Protein AF-A0A8X7MI57-F1 (afdb_monomer)

Secondary structure (DSSP, 8-state):
-----HHHHHHHHHHHHHHHHHHHHHHT-HHHHH-HHHHHHHHHHHHHHHIIIIISSPTTSPPPHHHHHHHHHHHHHHHHHHHHHHHHHHHHHHHHHHHHHHHHHHHHHHHHHHTTSS------------------PPPPPPPTT-----SS----TTT-EE-TT--GGG--PPPTTS--SEEE-TTS-EEETTT--BB-HHHHHH----SS-TT-B---TTT--SSS-GGG-TT-EEPP-

Structure (mmCIF, N/CA/C/O backbone):
data_AF-A0A8X7MI57-F1
#
_entry.id   AF-A0A8X7MI57-F1
#
loop_
_atom_site.group_PDB
_atom_site.id
_atom_site.type_symbol
_atom_site.label_atom_id
_atom_site.label_alt_id
_atom_site.label_comp_id
_atom_site.label_asym_id
_atom_site.label_entity_id
_atom_site.label_seq_id
_atom_site.pdbx_PDB_ins_code
_atom_site.Cartn_x
_atom_site.Cartn_y
_atom_site.Cartn_z
_atom_site.occupancy
_atom_site.B_iso_or_equiv
_atom_site.auth_seq_id
_atom_site.auth_comp_id
_atom_site.auth_asym_id
_atom_site.auth_atom_id
_atom_site.pdbx_PDB_model_num
ATOM 1 N N . ASN A 1 1 ? 34.603 10.506 -23.217 1.00 40.81 1 ASN A N 1
ATOM 2 C CA . ASN A 1 1 ? 33.770 11.300 -24.146 1.00 40.81 1 ASN A CA 1
ATOM 3 C C . ASN A 1 1 ? 33.026 10.331 -25.043 1.00 40.81 1 ASN A C 1
ATOM 5 O O . ASN A 1 1 ? 33.390 10.164 -26.198 1.00 40.81 1 ASN A O 1
ATOM 9 N N . ASP A 1 2 ? 32.025 9.650 -24.486 1.00 46.75 2 ASP A N 1
ATOM 10 C CA . ASP A 1 2 ? 31.210 8.710 -25.251 1.00 46.75 2 ASP A CA 1
ATOM 11 C C . ASP A 1 2 ? 30.164 9.511 -26.014 1.00 46.75 2 ASP A C 1
ATOM 13 O O . ASP A 1 2 ? 29.232 10.072 -25.432 1.00 46.75 2 ASP A O 1
ATOM 17 N N . ALA A 1 3 ? 30.374 9.638 -27.323 1.00 55.88 3 ALA A N 1
ATOM 18 C CA . ALA A 1 3 ? 29.408 10.243 -28.219 1.00 55.88 3 ALA A CA 1
ATOM 19 C C . ALA A 1 3 ? 28.115 9.423 -28.138 1.00 55.88 3 ALA A C 1
ATOM 21 O O . ALA A 1 3 ? 28.034 8.308 -28.650 1.00 55.88 3 ALA A O 1
ATOM 22 N N . VAL A 1 4 ? 27.115 9.960 -27.435 1.00 58.50 4 VAL A N 1
ATOM 23 C CA . VAL A 1 4 ? 25.770 9.389 -27.401 1.00 58.50 4 VAL A CA 1
ATOM 24 C C . VAL A 1 4 ? 25.291 9.292 -28.845 1.00 58.50 4 VAL A C 1
ATOM 26 O O . VAL A 1 4 ? 25.131 10.317 -29.507 1.00 58.50 4 VAL A O 1
ATOM 29 N N . ASP A 1 5 ? 25.100 8.055 -29.299 1.00 70.31 5 ASP A N 1
ATOM 30 C CA . ASP A 1 5 ? 24.505 7.682 -30.581 1.00 70.31 5 ASP A CA 1
ATOM 31 C C . ASP A 1 5 ? 23.373 8.668 -30.954 1.00 70.31 5 ASP A C 1
ATOM 33 O O . ASP A 1 5 ? 22.445 8.861 -30.153 1.00 70.31 5 ASP A O 1
ATOM 37 N N . PRO A 1 6 ? 23.468 9.357 -32.107 1.00 67.12 6 PRO A N 1
ATOM 38 C CA . PRO A 1 6 ? 22.549 10.430 -32.482 1.00 67.12 6 PRO A CA 1
ATOM 39 C C . PRO A 1 6 ? 21.081 9.980 -32.508 1.00 67.12 6 PRO A C 1
ATOM 41 O O . PRO A 1 6 ? 20.204 10.768 -32.137 1.00 67.12 6 PRO A O 1
ATOM 44 N N . ASP A 1 7 ? 20.810 8.710 -32.814 1.00 63.09 7 ASP A N 1
ATOM 45 C CA . ASP A 1 7 ? 19.454 8.156 -32.798 1.00 63.09 7 ASP A CA 1
ATOM 46 C C . ASP A 1 7 ? 18.934 7.993 -31.367 1.00 63.09 7 ASP A C 1
ATOM 48 O O . ASP A 1 7 ? 17.795 8.357 -31.052 1.00 63.09 7 ASP A O 1
ATOM 52 N N . LYS A 1 8 ? 19.797 7.554 -30.443 1.00 63.88 8 LYS A N 1
ATOM 53 C CA . LYS A 1 8 ? 19.468 7.505 -29.009 1.00 63.88 8 LYS A CA 1
ATOM 54 C C . LYS A 1 8 ? 19.250 8.904 -28.446 1.00 63.88 8 LYS A C 1
ATOM 56 O O . LYS A 1 8 ? 18.326 9.109 -27.661 1.00 63.88 8 LYS A O 1
ATOM 61 N N . LYS A 1 9 ? 20.052 9.887 -28.866 1.00 70.81 9 LYS A N 1
ATOM 62 C CA . LYS A 1 9 ? 19.895 11.289 -28.454 1.00 70.81 9 LYS A CA 1
ATOM 63 C C . LYS A 1 9 ? 18.560 11.873 -28.931 1.00 70.81 9 LYS A C 1
ATOM 65 O O . LYS A 1 9 ? 17.891 12.566 -28.161 1.00 70.81 9 LYS A O 1
ATOM 70 N N . SER A 1 10 ? 18.150 11.563 -30.160 1.00 71.19 10 SER A N 1
ATOM 71 C CA . SER A 1 10 ? 16.857 11.971 -30.726 1.00 71.19 10 SER A CA 1
ATOM 72 C C . SER A 1 10 ? 15.676 11.360 -29.961 1.00 71.19 10 SER A C 1
ATOM 74 O O . SER A 1 10 ? 14.772 12.081 -29.530 1.00 71.19 10 SER A O 1
ATOM 76 N N . LEU A 1 11 ? 15.730 10.052 -29.680 1.00 67.25 11 LEU A N 1
ATOM 77 C CA . LEU A 1 11 ? 14.704 9.346 -28.904 1.00 67.25 11 LEU A CA 1
ATOM 78 C C . LEU A 1 11 ? 14.570 9.892 -27.477 1.00 67.25 11 LEU A C 1
ATOM 80 O O . LEU A 1 11 ? 13.464 10.194 -27.032 1.00 67.25 11 LEU A O 1
ATOM 84 N N . LEU A 1 12 ? 15.689 10.091 -26.777 1.00 68.75 12 LEU A N 1
ATOM 85 C CA . LEU A 1 12 ? 15.689 10.669 -25.430 1.00 68.75 12 LEU A CA 1
ATOM 86 C C . LEU A 1 12 ? 15.125 12.097 -25.417 1.00 68.75 12 LEU A C 1
ATOM 88 O O . LEU A 1 12 ? 14.443 12.489 -24.469 1.00 68.75 12 LEU A O 1
ATOM 92 N N . THR A 1 13 ? 15.370 12.868 -26.478 1.00 71.69 13 THR A N 1
ATOM 93 C CA . THR A 1 13 ? 14.828 14.225 -26.623 1.00 71.69 13 THR A CA 1
ATOM 94 C C . THR A 1 13 ? 13.312 14.196 -26.816 1.00 71.69 13 THR A C 1
ATOM 96 O O . THR A 1 13 ? 12.597 14.885 -26.088 1.00 71.69 13 THR A O 1
ATOM 99 N N . GLN A 1 14 ? 12.800 13.337 -27.706 1.00 65.81 14 GLN A N 1
ATOM 100 C CA . GLN A 1 14 ? 11.354 13.139 -27.870 1.00 65.81 14 GLN A CA 1
ATOM 101 C C . GLN A 1 14 ? 10.679 12.673 -26.576 1.00 65.81 14 GLN A C 1
ATOM 103 O O . GLN A 1 14 ? 9.573 13.113 -26.259 1.00 65.81 14 GLN A O 1
ATOM 108 N N . GLU A 1 15 ? 11.335 11.808 -25.803 1.00 63.91 15 GLU A N 1
ATOM 109 C CA . GLU A 1 15 ? 10.807 11.339 -24.523 1.00 63.91 15 GLU A CA 1
ATOM 110 C C . GLU A 1 15 ? 10.735 12.455 -23.492 1.00 63.91 15 GLU A C 1
ATOM 112 O O . GLU A 1 15 ? 9.685 12.647 -22.876 1.00 63.91 15 GLU A O 1
ATOM 117 N N . ARG A 1 16 ? 11.816 13.222 -23.337 1.00 70.31 16 ARG A N 1
ATOM 118 C CA . ARG A 1 16 ? 11.857 14.392 -22.455 1.00 70.31 16 ARG A CA 1
ATOM 119 C C . ARG A 1 16 ? 10.755 15.390 -22.804 1.00 70.31 16 ARG A C 1
ATOM 121 O O . ARG A 1 16 ? 10.073 15.890 -21.910 1.00 70.31 16 ARG A O 1
ATOM 128 N N . ASP A 1 17 ? 10.566 15.672 -24.087 1.00 68.44 17 ASP A N 1
ATOM 129 C CA . ASP A 1 17 ? 9.576 16.648 -24.542 1.00 68.44 17 ASP A CA 1
ATOM 130 C C . ASP A 1 17 ? 8.144 16.112 -24.359 1.00 68.44 17 ASP A C 1
ATOM 132 O O . ASP A 1 17 ? 7.252 16.845 -23.922 1.00 68.44 17 ASP A O 1
ATOM 136 N N . GLY A 1 18 ? 7.934 14.807 -24.569 1.00 63.47 18 GLY A N 1
ATOM 137 C CA . GLY A 1 18 ? 6.684 14.117 -24.247 1.00 63.47 18 GLY A CA 1
ATOM 138 C C . GLY A 1 18 ? 6.331 14.180 -22.758 1.00 63.47 18 GLY A C 1
ATOM 139 O O . GLY A 1 18 ? 5.176 14.453 -22.418 1.00 63.47 18 GLY A O 1
ATOM 140 N N . TRP A 1 19 ? 7.326 14.000 -21.881 1.00 64.69 19 TRP A N 1
ATOM 141 C CA . TRP A 1 19 ? 7.185 14.139 -20.429 1.00 64.69 19 TRP A CA 1
ATOM 142 C C . TRP A 1 19 ? 6.856 15.564 -20.015 1.00 64.69 19 TRP A C 1
ATOM 144 O O . TRP A 1 19 ? 5.916 15.771 -19.253 1.00 64.69 19 TRP A O 1
ATOM 154 N N . ARG A 1 20 ? 7.584 16.550 -20.544 1.00 64.38 20 ARG A N 1
ATOM 155 C CA . ARG A 1 20 ? 7.340 17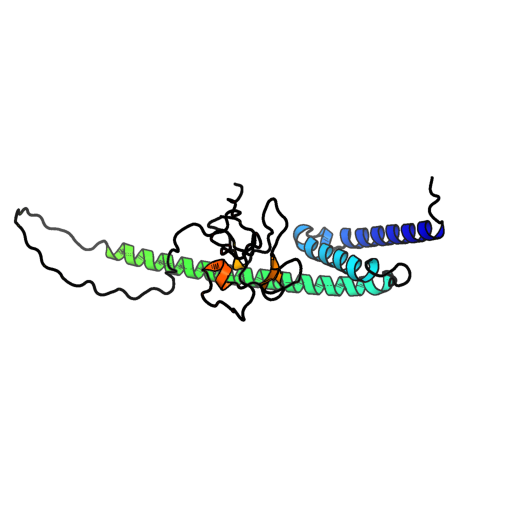.966 -20.250 1.00 64.38 20 ARG A CA 1
ATOM 156 C C . ARG A 1 20 ? 5.926 18.376 -20.650 1.00 64.38 20 ARG A C 1
ATOM 158 O O . ARG A 1 20 ? 5.238 19.033 -19.877 1.00 64.38 20 ARG A O 1
ATOM 165 N N . LYS A 1 21 ? 5.468 17.950 -21.829 1.00 63.12 21 LYS A N 1
ATOM 166 C CA . LYS A 1 21 ? 4.106 18.227 -22.293 1.00 63.12 21 LYS A CA 1
ATOM 167 C C . LYS A 1 21 ? 3.054 17.552 -21.407 1.00 63.12 21 LYS A C 1
ATOM 169 O O . LYS A 1 21 ? 2.075 18.193 -21.053 1.00 63.12 21 LYS A O 1
ATOM 174 N N . ALA A 1 22 ? 3.263 16.291 -21.021 1.00 60.62 22 ALA A N 1
ATOM 175 C CA . ALA A 1 22 ? 2.358 15.584 -20.113 1.00 60.62 22 ALA A CA 1
ATOM 176 C C . ALA A 1 22 ? 2.299 16.245 -18.733 1.00 60.62 22 ALA A C 1
ATOM 178 O O . ALA A 1 22 ? 1.213 16.494 -18.229 1.00 60.62 22 ALA A O 1
ATOM 179 N N . PHE A 1 23 ? 3.452 16.585 -18.158 1.00 65.81 23 PHE A N 1
ATOM 180 C CA . PHE A 1 23 ? 3.536 17.297 -16.888 1.00 65.81 23 PHE A CA 1
ATOM 181 C C . PHE A 1 23 ? 2.797 18.635 -16.946 1.00 65.81 23 PHE A C 1
ATOM 183 O O . PHE A 1 23 ? 2.003 18.916 -16.062 1.00 65.81 23 PHE A O 1
ATOM 190 N N . ASN A 1 24 ? 2.984 19.422 -18.007 1.00 64.69 24 ASN A N 1
ATOM 191 C CA . ASN A 1 24 ? 2.305 20.709 -18.155 1.00 64.69 24 ASN A CA 1
ATOM 192 C C . ASN A 1 24 ? 0.792 20.569 -18.379 1.00 64.69 24 ASN A C 1
ATOM 194 O O . ASN A 1 24 ? 0.038 21.373 -17.850 1.00 64.69 24 ASN A O 1
ATOM 198 N N . GLU A 1 25 ? 0.327 19.572 -19.137 1.00 63.75 25 GLU A N 1
ATOM 199 C CA . GLU A 1 25 ? -1.114 19.318 -19.311 1.00 63.75 25 GLU A CA 1
ATOM 200 C C . GLU A 1 25 ? -1.788 18.895 -18.005 1.00 63.75 25 GLU A C 1
ATOM 202 O O . GLU A 1 25 ? -2.922 19.275 -17.754 1.00 63.75 25 GLU A O 1
ATOM 207 N N . ILE A 1 26 ? -1.079 18.126 -17.180 1.00 62.06 26 ILE A N 1
ATOM 208 C CA . ILE A 1 26 ? -1.494 17.687 -15.846 1.00 62.06 26 ILE A CA 1
ATOM 209 C C . ILE A 1 26 ? -1.506 18.885 -14.892 1.00 62.06 26 ILE A C 1
ATOM 211 O O . ILE A 1 26 ? -2.529 19.185 -14.295 1.00 62.06 26 ILE A O 1
ATOM 215 N N . PHE A 1 27 ? -0.380 19.587 -14.773 1.00 60.25 27 PHE A N 1
ATOM 216 C CA . PHE A 1 27 ? -0.181 20.679 -13.822 1.00 60.25 27 PHE A CA 1
ATOM 217 C C . PHE A 1 27 ? -1.079 21.886 -14.115 1.00 60.25 27 PHE A C 1
ATOM 219 O O . PHE A 1 27 ? -1.585 22.509 -13.190 1.00 60.25 27 PHE A O 1
ATOM 226 N N . ASN A 1 28 ? -1.333 22.173 -15.395 1.00 62.81 28 ASN A N 1
ATOM 227 C CA . ASN A 1 28 ? -2.220 23.256 -15.822 1.00 62.81 28 ASN A CA 1
ATOM 228 C C . ASN A 1 28 ? -3.660 22.785 -16.085 1.00 62.81 28 ASN A C 1
ATOM 230 O O . ASN A 1 28 ? -4.460 23.549 -16.624 1.00 62.81 28 ASN A O 1
ATOM 234 N N . HIS A 1 29 ? -4.006 21.533 -15.764 1.00 63.28 29 HIS A N 1
ATOM 235 C CA . HIS A 1 29 ? -5.377 21.058 -15.917 1.00 63.28 29 HIS A CA 1
ATOM 236 C C . HIS A 1 29 ? -6.292 21.848 -14.971 1.00 63.28 29 HIS A C 1
ATOM 238 O O . HIS A 1 29 ? -5.959 22.006 -13.798 1.00 63.28 29 HIS A O 1
ATOM 244 N N . GLN A 1 30 ? -7.463 22.290 -15.446 1.00 56.78 30 GLN A N 1
ATOM 245 C CA . GLN A 1 30 ? -8.412 23.112 -14.672 1.00 56.78 30 GLN A CA 1
ATOM 246 C C . GLN A 1 30 ? -8.671 22.547 -13.261 1.00 56.78 30 GLN A C 1
ATOM 248 O O . GLN A 1 30 ? -8.599 23.270 -12.276 1.00 56.78 30 GLN A O 1
ATOM 253 N N . LEU A 1 31 ? -8.857 21.224 -13.174 1.00 55.38 31 LEU A N 1
ATOM 254 C CA . LEU A 1 31 ? -9.063 20.500 -11.912 1.00 55.38 31 LEU A CA 1
ATOM 255 C C . LEU A 1 31 ? -7.908 20.675 -10.909 1.00 55.38 31 LEU A C 1
ATOM 257 O O . LEU A 1 31 ? -8.140 20.713 -9.713 1.00 55.38 31 LEU A O 1
ATOM 261 N N . VAL A 1 32 ? -6.660 20.782 -11.363 1.00 55.78 32 VAL A N 1
ATOM 262 C CA . VAL A 1 32 ? -5.478 20.897 -10.487 1.00 55.78 32 VAL A CA 1
ATOM 263 C C . VAL A 1 32 ? -5.322 22.306 -9.936 1.00 55.78 32 VAL A C 1
ATOM 265 O O . VAL A 1 32 ? -4.906 22.473 -8.793 1.00 55.78 32 VAL A O 1
ATOM 268 N N . MET A 1 33 ? -5.695 23.301 -10.738 1.00 57.72 33 MET A N 1
ATOM 269 C CA . MET A 1 33 ? -5.665 24.711 -10.355 1.00 57.72 33 MET A CA 1
ATOM 270 C C . MET A 1 33 ? -6.764 25.066 -9.340 1.00 57.72 33 MET A C 1
ATOM 272 O O . MET A 1 33 ? -6.615 26.047 -8.619 1.00 57.72 33 MET A O 1
ATOM 276 N N . GLU A 1 34 ? -7.844 24.278 -9.264 1.00 64.38 34 GLU A N 1
ATOM 277 C CA . GLU A 1 34 ? -8.951 24.487 -8.317 1.00 64.38 34 GLU A CA 1
ATOM 278 C C . GLU A 1 34 ? -8.620 24.034 -6.887 1.00 64.38 34 GLU A C 1
ATOM 280 O O . GLU A 1 34 ? -8.878 24.771 -5.938 1.00 64.38 34 GLU A O 1
ATOM 285 N N . ASP A 1 35 ? -8.047 22.838 -6.715 1.00 67.56 35 ASP A N 1
ATOM 286 C CA . ASP A 1 35 ? -7.622 22.330 -5.402 1.00 67.56 35 ASP A CA 1
ATOM 287 C C . ASP A 1 35 ? -6.459 21.329 -5.558 1.00 67.56 35 ASP A C 1
ATOM 289 O O . ASP A 1 35 ? -6.677 20.140 -5.836 1.00 67.56 35 ASP A O 1
ATOM 293 N N . PRO A 1 36 ? -5.204 21.777 -5.382 1.00 64.50 36 PRO A N 1
ATOM 294 C CA . PRO A 1 36 ? -4.027 20.932 -5.553 1.00 64.50 36 PRO A CA 1
ATOM 295 C C . PRO A 1 36 ? -4.001 19.728 -4.605 1.00 64.50 36 PRO A C 1
ATOM 297 O O . PRO A 1 36 ? -3.531 18.656 -4.988 1.00 64.50 36 PRO A O 1
ATOM 300 N N . VAL A 1 37 ? -4.521 19.873 -3.381 1.00 66.62 37 VAL A N 1
ATOM 301 C CA . VAL A 1 37 ? -4.485 18.824 -2.350 1.00 66.62 37 VAL A CA 1
ATOM 302 C C . VAL A 1 37 ? -5.480 17.719 -2.691 1.00 66.62 37 VAL A C 1
ATOM 304 O O . VAL A 1 37 ? -5.143 16.536 -2.612 1.00 66.62 37 VAL A O 1
ATOM 307 N N . LYS A 1 38 ? -6.681 18.093 -3.141 1.00 67.75 38 LYS A N 1
ATOM 308 C CA . LYS A 1 38 ? -7.720 17.139 -3.549 1.00 67.75 38 LYS A CA 1
ATOM 309 C C . LYS A 1 38 ? -7.368 16.390 -4.836 1.00 67.75 38 LYS A C 1
ATOM 311 O O . LYS A 1 38 ? -7.725 15.221 -4.984 1.00 67.75 38 LYS A O 1
ATOM 316 N N . ASN A 1 39 ? -6.663 17.040 -5.763 1.00 67.38 39 ASN A N 1
ATOM 317 C CA . ASN A 1 39 ? -6.448 16.509 -7.112 1.00 67.38 39 ASN A CA 1
ATOM 318 C C . ASN A 1 39 ? -5.092 15.819 -7.320 1.00 67.38 39 ASN A C 1
ATOM 320 O O . ASN A 1 39 ? -4.953 15.029 -8.257 1.00 67.38 39 ASN A O 1
ATOM 324 N N . TRP A 1 40 ? -4.116 16.026 -6.428 1.00 69.19 40 TRP A N 1
ATOM 325 C CA . TRP A 1 40 ? -2.812 15.351 -6.469 1.00 69.19 40 TRP A CA 1
ATOM 326 C C . TRP A 1 40 ? -2.873 13.813 -6.578 1.00 69.19 40 TRP A C 1
ATOM 328 O O . TRP A 1 40 ? -2.122 13.257 -7.386 1.00 69.19 40 TRP A O 1
ATOM 338 N N . PRO A 1 41 ? -3.767 13.095 -5.863 1.00 72.06 41 PRO A N 1
ATOM 339 C CA . PRO A 1 41 ? -3.875 11.639 -5.988 1.00 72.06 41 PRO A CA 1
ATOM 340 C C . PRO A 1 41 ? -4.173 11.169 -7.420 1.00 72.06 41 PRO A C 1
ATOM 342 O O . PRO A 1 41 ? -3.597 10.184 -7.882 1.00 72.06 41 PRO A O 1
ATOM 345 N N . THR A 1 42 ? -5.009 11.910 -8.154 1.00 68.50 42 THR A N 1
ATOM 346 C CA . THR A 1 42 ? -5.340 11.627 -9.559 1.00 68.50 42 THR A CA 1
ATOM 347 C C . THR A 1 42 ? -4.121 11.774 -10.463 1.00 68.50 42 THR A C 1
ATOM 349 O O . THR A 1 42 ? -3.868 10.931 -11.327 1.00 68.50 42 THR A O 1
ATOM 352 N N . LEU A 1 43 ? -3.328 12.825 -10.241 1.00 67.94 43 LEU A N 1
ATOM 353 C CA . LEU A 1 43 ? -2.128 13.116 -11.026 1.00 67.94 43 LEU A CA 1
ATOM 354 C C . LEU A 1 43 ? -1.038 12.071 -10.779 1.00 67.94 43 LEU A C 1
ATOM 356 O O . LEU A 1 43 ? -0.432 11.574 -11.730 1.00 67.94 43 LEU A O 1
ATOM 360 N N . ALA A 1 44 ? -0.825 11.700 -9.515 1.00 71.75 44 ALA A N 1
ATOM 361 C CA . ALA A 1 44 ? 0.142 10.680 -9.130 1.00 71.75 44 ALA A CA 1
ATOM 362 C C . ALA A 1 44 ? -0.187 9.326 -9.778 1.00 71.75 44 ALA A C 1
ATOM 364 O O . ALA A 1 44 ? 0.689 8.678 -10.357 1.00 71.75 44 ALA A O 1
ATOM 365 N N . GLU A 1 45 ? -1.460 8.924 -9.757 1.00 72.88 45 GLU A N 1
ATOM 366 C CA . GLU A 1 45 ? -1.902 7.663 -10.352 1.00 72.88 45 GLU A CA 1
ATOM 367 C C . GLU A 1 45 ? -1.838 7.681 -11.888 1.00 72.88 45 GLU A C 1
ATOM 369 O O . GLU A 1 45 ? -1.499 6.668 -12.510 1.00 72.88 45 GLU A O 1
ATOM 374 N N . TYR A 1 46 ? -2.093 8.831 -12.519 1.00 70.62 46 TYR A N 1
ATOM 375 C CA . TYR A 1 46 ? -1.942 9.005 -13.964 1.00 70.62 46 TYR A CA 1
ATOM 376 C C . TYR A 1 46 ? -0.478 8.899 -14.415 1.00 70.62 46 TYR A C 1
ATOM 378 O O . TYR A 1 46 ? -0.175 8.147 -15.347 1.00 70.62 46 TYR A O 1
ATOM 386 N N . VAL A 1 47 ? 0.444 9.579 -13.724 1.00 70.62 47 VAL A N 1
ATOM 387 C CA . VAL A 1 47 ? 1.889 9.518 -14.007 1.00 70.62 47 VAL A CA 1
ATOM 388 C C . VAL A 1 47 ? 2.430 8.098 -13.824 1.00 70.62 47 VAL A C 1
ATOM 390 O O . VAL A 1 47 ? 3.167 7.600 -14.681 1.00 70.62 47 VAL A O 1
ATOM 393 N N . ASP A 1 48 ? 2.024 7.409 -12.757 1.00 74.00 48 ASP A N 1
ATOM 394 C CA . ASP A 1 48 ? 2.431 6.026 -12.500 1.00 74.00 48 ASP A CA 1
ATOM 395 C C . ASP A 1 48 ? 1.898 5.058 -13.575 1.00 74.00 48 ASP A C 1
ATOM 397 O O . ASP A 1 48 ? 2.632 4.208 -14.088 1.00 74.00 48 ASP A O 1
ATOM 401 N N . ASN A 1 49 ? 0.649 5.232 -14.016 1.00 72.25 49 ASN A N 1
ATOM 402 C CA . ASN A 1 49 ? 0.083 4.431 -15.103 1.00 72.25 49 ASN A CA 1
ATOM 403 C C . ASN A 1 49 ? 0.764 4.686 -16.451 1.00 72.25 49 ASN A C 1
ATOM 405 O O . ASN A 1 49 ? 0.992 3.737 -17.204 1.00 72.25 49 ASN A O 1
ATOM 409 N N . ILE A 1 50 ? 1.118 5.936 -16.759 1.00 70.31 50 ILE A N 1
ATOM 410 C CA . ILE A 1 50 ? 1.906 6.269 -17.950 1.00 70.31 50 ILE A CA 1
ATOM 411 C C . ILE A 1 50 ? 3.264 5.569 -17.893 1.00 70.31 50 ILE A C 1
ATOM 413 O O . ILE A 1 50 ? 3.648 4.888 -18.850 1.00 70.31 50 ILE A O 1
ATOM 417 N N . ARG A 1 51 ? 3.965 5.663 -16.757 1.00 69.38 51 ARG A N 1
ATOM 418 C CA . ARG A 1 51 ? 5.255 4.995 -16.545 1.00 69.38 51 ARG A CA 1
ATOM 419 C C . ARG A 1 51 ? 5.145 3.488 -16.776 1.00 69.38 51 ARG A C 1
ATOM 421 O O . ARG A 1 51 ? 5.934 2.924 -17.535 1.00 69.38 51 ARG A O 1
ATOM 428 N N . LYS A 1 52 ? 4.134 2.849 -16.186 1.00 71.94 52 LYS A N 1
ATOM 429 C CA . LYS A 1 52 ? 3.913 1.401 -16.289 1.00 71.94 52 LYS A CA 1
ATOM 430 C C . LYS A 1 52 ? 3.519 0.946 -17.692 1.00 71.94 52 LYS A C 1
ATOM 432 O O . LYS A 1 52 ? 4.036 -0.058 -18.172 1.00 71.94 52 LYS A O 1
ATOM 437 N N . LYS A 1 53 ? 2.611 1.658 -18.364 1.00 67.81 53 LYS A N 1
ATOM 438 C CA . LYS A 1 53 ? 2.055 1.217 -19.656 1.00 67.81 53 LYS A CA 1
ATOM 439 C C . LYS A 1 53 ? 2.942 1.557 -20.849 1.00 67.81 53 LYS A C 1
ATOM 441 O O . LYS A 1 53 ? 2.933 0.814 -21.830 1.00 67.81 53 LYS A O 1
ATOM 446 N N . ILE A 1 54 ? 3.688 2.659 -20.779 1.00 63.28 54 ILE A N 1
ATOM 447 C CA . ILE A 1 54 ? 4.463 3.174 -21.914 1.00 63.28 54 ILE A CA 1
ATOM 448 C C . ILE A 1 54 ? 5.955 2.896 -21.733 1.00 63.28 54 ILE A C 1
ATOM 450 O O . ILE A 1 54 ? 6.595 2.398 -22.657 1.00 63.28 54 ILE A O 1
ATOM 454 N N . TYR A 1 55 ? 6.508 3.163 -20.549 1.00 62.22 55 TYR A N 1
ATOM 455 C CA . TYR A 1 55 ? 7.961 3.257 -20.371 1.00 62.22 55 TYR A CA 1
ATOM 456 C C . TYR A 1 55 ? 8.628 1.993 -19.817 1.00 62.22 55 TYR A C 1
ATOM 458 O O . TYR A 1 55 ? 9.822 1.809 -20.039 1.00 62.22 55 TYR A O 1
ATOM 466 N N . LEU A 1 56 ? 7.876 1.082 -19.187 1.00 67.50 56 LEU A N 1
ATOM 467 C CA . LEU A 1 56 ? 8.377 -0.267 -18.868 1.00 67.50 56 LEU A CA 1
ATOM 468 C C . LEU A 1 56 ? 8.514 -1.166 -20.108 1.00 67.50 56 LEU A C 1
ATOM 470 O O . LEU A 1 56 ? 9.077 -2.253 -20.015 1.00 67.50 56 LEU A O 1
ATOM 474 N N . ARG A 1 57 ? 8.012 -0.735 -21.274 1.00 61.75 57 ARG A N 1
ATOM 475 C CA . ARG A 1 57 ? 8.186 -1.484 -22.521 1.00 61.75 57 ARG A CA 1
ATOM 476 C C . ARG A 1 57 ? 9.583 -1.251 -23.120 1.00 61.75 57 ARG A C 1
ATOM 478 O O . ARG A 1 57 ? 10.081 -0.117 -23.059 1.00 61.75 57 ARG A O 1
ATOM 485 N N . PRO A 1 58 ? 10.187 -2.283 -23.744 1.00 61.28 58 PRO A N 1
ATOM 486 C CA . PRO A 1 58 ? 11.459 -2.158 -24.449 1.00 61.28 58 PRO A CA 1
ATOM 487 C C . PRO A 1 58 ? 11.433 -1.007 -25.457 1.00 61.28 58 PRO A C 1
ATOM 489 O O . PRO A 1 58 ? 10.403 -0.750 -26.092 1.00 61.28 58 PRO A O 1
ATOM 492 N N . VAL A 1 59 ? 12.565 -0.314 -25.604 1.00 50.56 59 VAL A N 1
ATOM 493 C CA . VAL A 1 59 ? 12.744 0.749 -26.605 1.00 50.56 59 VAL A CA 1
ATOM 494 C C . VAL A 1 59 ? 12.450 0.146 -27.989 1.00 50.56 59 VAL A C 1
ATOM 496 O O . VAL A 1 59 ? 13.049 -0.857 -28.355 1.00 50.56 59 VAL A O 1
ATOM 499 N N . GLY A 1 60 ? 11.456 0.687 -28.707 1.00 55.34 60 GLY A N 1
ATOM 500 C CA . GLY A 1 60 ? 10.941 0.145 -29.981 1.00 55.34 60 GLY A CA 1
ATOM 501 C C . GLY A 1 60 ? 9.559 -0.528 -29.907 1.00 55.34 60 GLY A C 1
ATOM 502 O O . GLY A 1 60 ? 8.839 -0.553 -30.897 1.00 55.34 60 GLY A O 1
ATOM 503 N N . SER A 1 61 ? 9.124 -0.989 -28.728 1.00 59.38 61 SER A N 1
ATOM 504 C CA . SER A 1 61 ? 7.773 -1.553 -28.486 1.00 59.38 61 SER A CA 1
ATOM 505 C C . SER A 1 61 ? 6.840 -0.593 -27.731 1.00 59.38 61 SER A C 1
ATOM 507 O O . SER A 1 61 ? 5.759 -0.971 -27.258 1.00 59.38 61 SER A O 1
ATOM 509 N N . ARG A 1 62 ? 7.287 0.654 -27.548 1.00 63.16 62 ARG A N 1
ATOM 510 C CA . ARG A 1 62 ? 6.585 1.685 -26.779 1.00 63.16 62 ARG A CA 1
ATOM 511 C C . ARG A 1 62 ? 5.410 2.212 -27.588 1.00 63.16 62 ARG A C 1
ATOM 513 O O . ARG A 1 62 ? 5.555 2.598 -28.745 1.00 63.16 62 ARG A O 1
ATOM 520 N N . ILE A 1 63 ? 4.233 2.228 -26.971 1.00 61.53 63 ILE A N 1
ATOM 521 C CA . ILE A 1 63 ? 3.042 2.753 -27.630 1.00 61.53 63 ILE A CA 1
ATOM 522 C C . ILE A 1 63 ? 3.159 4.277 -27.697 1.00 61.53 63 ILE A C 1
ATOM 524 O O . ILE A 1 63 ? 3.516 4.909 -26.701 1.00 61.53 63 ILE A O 1
ATOM 528 N N . LYS A 1 64 ? 2.850 4.868 -28.859 1.00 59.94 64 LYS A N 1
ATOM 529 C CA . LYS A 1 64 ? 2.863 6.324 -29.036 1.00 59.94 64 LYS A CA 1
ATOM 530 C C . LYS A 1 64 ? 1.943 6.971 -27.985 1.00 59.94 64 LYS A C 1
ATOM 532 O O . LYS A 1 64 ? 0.748 6.666 -27.976 1.00 59.94 64 LYS A O 1
ATOM 537 N N . PRO A 1 65 ? 2.455 7.870 -27.122 1.00 55.56 65 PRO A N 1
ATOM 538 C CA . PRO A 1 65 ? 1.692 8.378 -25.981 1.00 55.56 65 PRO A CA 1
ATOM 539 C C . PRO A 1 65 ? 0.412 9.116 -26.388 1.00 55.56 65 PRO A C 1
ATOM 541 O O . PRO A 1 65 ? -0.591 9.059 -25.686 1.00 55.56 65 PRO A O 1
ATOM 544 N N . PHE A 1 66 ? 0.437 9.794 -27.534 1.00 55.44 66 PHE A N 1
ATOM 545 C CA . PHE A 1 66 ? -0.564 10.791 -27.910 1.00 55.44 66 PHE A CA 1
ATOM 546 C C . PHE A 1 66 ? -1.996 10.250 -28.058 1.00 55.44 66 PHE A C 1
ATOM 548 O O . PHE A 1 66 ? -2.927 10.967 -27.726 1.00 55.44 66 PHE A O 1
ATOM 555 N N . GLY A 1 67 ? -2.195 8.995 -28.479 1.00 58.00 67 GLY A N 1
ATOM 556 C CA . GLY A 1 67 ? -3.547 8.435 -28.670 1.00 58.00 67 GLY A CA 1
ATOM 557 C C . GLY A 1 67 ? -4.166 7.780 -27.429 1.00 58.00 67 GLY A C 1
ATOM 558 O O . GLY A 1 67 ? -5.375 7.578 -27.369 1.00 58.00 67 GLY A O 1
ATOM 559 N N . ILE A 1 68 ? -3.350 7.419 -26.434 1.00 60.75 68 ILE A N 1
ATOM 560 C CA . ILE A 1 68 ? -3.805 6.676 -25.242 1.00 60.75 68 ILE A CA 1
ATOM 561 C C . ILE A 1 68 ? -3.998 7.605 -24.044 1.00 60.75 68 ILE A C 1
ATOM 563 O O . ILE A 1 68 ? -4.796 7.304 -23.157 1.00 60.75 68 ILE A O 1
ATOM 567 N N . ARG A 1 69 ? -3.294 8.739 -24.029 1.00 63.81 69 ARG A N 1
ATOM 568 C CA . ARG A 1 69 ? -3.250 9.682 -22.908 1.00 63.81 69 ARG A CA 1
ATOM 569 C C . ARG A 1 69 ? -4.622 10.203 -22.496 1.00 63.81 69 ARG A C 1
ATOM 571 O O . ARG A 1 69 ? -4.983 10.023 -21.341 1.00 63.81 69 ARG A O 1
ATOM 578 N N . ASP A 1 70 ? -5.424 10.720 -23.421 1.00 63.41 70 ASP A N 1
ATOM 579 C CA . ASP A 1 70 ? -6.716 11.336 -23.072 1.00 63.41 70 ASP A CA 1
ATOM 580 C C . ASP A 1 70 ? -7.732 10.324 -22.535 1.00 63.41 70 ASP A C 1
ATOM 582 O O . ASP A 1 70 ? -8.512 10.617 -21.624 1.00 63.41 70 ASP A O 1
ATOM 586 N N . LYS A 1 71 ? -7.722 9.107 -23.092 1.00 68.31 71 LYS A N 1
ATOM 587 C CA . LYS A 1 71 ? -8.578 8.009 -22.631 1.00 68.31 71 LYS A CA 1
ATOM 588 C C . LYS A 1 71 ? -8.122 7.501 -21.264 1.00 68.31 71 LYS A C 1
ATOM 590 O O . LYS A 1 71 ? -8.955 7.254 -20.397 1.00 68.31 71 LYS A O 1
ATOM 595 N N . LEU A 1 72 ? -6.810 7.369 -21.067 1.00 67.94 72 LEU A N 1
ATOM 596 C CA . LEU A 1 72 ? -6.218 6.938 -19.804 1.00 67.94 72 LEU A CA 1
ATOM 597 C C . LEU A 1 72 ? -6.447 7.972 -18.696 1.00 67.94 72 LEU A C 1
ATOM 599 O O . LEU A 1 72 ? -6.774 7.588 -17.578 1.00 67.94 72 LEU A O 1
ATOM 603 N N . PHE A 1 73 ? -6.324 9.262 -19.012 1.00 67.06 73 PHE A N 1
ATOM 604 C CA . PHE A 1 73 ? -6.563 10.349 -18.071 1.00 67.06 73 PHE A CA 1
ATOM 605 C C . PHE A 1 73 ? -8.016 10.351 -17.601 1.00 67.06 73 PHE A C 1
ATOM 607 O O . PHE A 1 73 ? -8.255 10.274 -16.402 1.00 67.06 73 PHE A O 1
ATOM 614 N N . ARG A 1 74 ? -8.986 10.321 -18.528 1.00 68.50 74 ARG A N 1
ATOM 615 C CA . ARG A 1 74 ? -10.416 10.236 -18.177 1.00 68.50 74 ARG A CA 1
ATOM 616 C C . ARG A 1 74 ? -10.735 9.029 -17.299 1.00 68.50 74 ARG A C 1
ATOM 618 O O . ARG A 1 74 ? -11.346 9.185 -16.251 1.00 68.50 74 ARG A O 1
ATOM 625 N N . GLN A 1 75 ? -10.254 7.842 -17.674 1.00 74.88 75 GLN A N 1
ATOM 626 C CA . GLN A 1 75 ? -10.482 6.627 -16.885 1.00 74.88 75 GLN A CA 1
ATOM 627 C C . GLN A 1 75 ? -9.919 6.727 -15.463 1.00 74.88 75 GLN A C 1
ATOM 629 O O . GLN A 1 75 ? -10.560 6.275 -14.512 1.00 74.88 75 GLN A O 1
ATOM 634 N N . ILE A 1 76 ? -8.723 7.295 -15.306 1.00 71.81 76 ILE A N 1
ATOM 635 C CA . ILE A 1 76 ? -8.084 7.435 -13.995 1.00 71.81 76 ILE A CA 1
ATOM 636 C C . ILE A 1 76 ? -8.804 8.496 -13.163 1.00 71.81 76 ILE A C 1
ATOM 638 O O . ILE A 1 76 ? -9.135 8.213 -12.014 1.00 71.81 76 ILE A O 1
ATOM 642 N N . SER A 1 77 ? -9.139 9.645 -13.751 1.00 66.81 77 SER A N 1
ATOM 643 C CA . SER A 1 77 ? -9.928 10.694 -13.098 1.00 66.81 77 SER A CA 1
ATOM 644 C C . SER A 1 77 ? -11.268 10.169 -12.583 1.00 66.81 77 SER A C 1
ATOM 646 O O . SER A 1 77 ? -11.553 10.322 -11.397 1.00 66.81 77 SER A O 1
ATOM 648 N N . ASP A 1 78 ? -12.031 9.446 -13.407 1.00 71.75 78 ASP A N 1
ATOM 649 C CA . ASP A 1 78 ? -13.312 8.853 -12.997 1.00 71.75 78 ASP A CA 1
ATOM 650 C C . ASP A 1 78 ? -13.138 7.852 -11.843 1.00 71.75 78 ASP A C 1
ATOM 652 O O . ASP A 1 78 ? -13.947 7.783 -10.915 1.00 71.75 78 ASP A O 1
ATOM 656 N N . THR A 1 79 ? -12.072 7.050 -11.889 1.00 76.69 79 THR A N 1
ATOM 657 C CA . THR A 1 79 ? -11.809 6.014 -10.881 1.00 76.69 79 THR A CA 1
ATOM 658 C C . THR A 1 79 ? -11.365 6.617 -9.550 1.00 76.69 79 THR A C 1
ATOM 660 O O . THR A 1 79 ? -11.721 6.103 -8.487 1.00 76.69 79 THR A O 1
ATOM 663 N N . VAL A 1 80 ? -10.571 7.687 -9.582 1.00 71.06 80 VAL A N 1
ATOM 664 C CA . VAL A 1 80 ? -10.137 8.389 -8.370 1.00 71.06 80 VAL A CA 1
ATOM 665 C C . VAL A 1 80 ? -11.302 9.165 -7.769 1.00 71.06 80 VAL A C 1
ATOM 667 O O . VAL A 1 80 ? -11.569 8.990 -6.586 1.00 71.06 80 VAL A O 1
ATOM 670 N N . GLN A 1 81 ? -12.084 9.893 -8.571 1.00 72.19 81 GLN A N 1
ATOM 671 C CA . GLN A 1 81 ? -13.279 10.597 -8.089 1.00 72.19 81 GLN A CA 1
ATOM 672 C C . GLN A 1 81 ? -14.283 9.652 -7.413 1.00 72.19 81 GLN A C 1
ATOM 674 O O . GLN A 1 81 ? -14.761 9.951 -6.320 1.00 72.19 81 GLN A O 1
ATOM 679 N N . LYS A 1 82 ? -14.551 8.475 -7.999 1.00 78.00 82 LYS A N 1
ATOM 680 C CA . LYS A 1 82 ? -15.424 7.459 -7.381 1.00 78.00 82 LYS A CA 1
ATOM 681 C C . LYS A 1 82 ? -14.895 6.961 -6.036 1.00 78.00 82 LYS A C 1
ATOM 683 O O . LYS A 1 82 ? -15.676 6.783 -5.105 1.00 78.00 82 LYS A O 1
ATOM 688 N N . ARG A 1 83 ? -13.581 6.738 -5.918 1.00 78.94 83 ARG A N 1
ATOM 689 C CA . ARG A 1 83 ? -12.951 6.317 -4.655 1.00 78.94 83 ARG A CA 1
ATOM 690 C C . ARG A 1 83 ? -13.008 7.418 -3.601 1.00 78.94 83 ARG A C 1
ATOM 692 O O . ARG A 1 83 ? -13.331 7.120 -2.456 1.00 78.94 83 ARG A O 1
ATOM 699 N N . THR A 1 84 ? -12.751 8.663 -3.988 1.00 73.38 84 THR A N 1
ATOM 700 C CA . THR A 1 84 ? -12.826 9.815 -3.084 1.00 73.38 84 THR A CA 1
ATOM 701 C C . THR A 1 84 ? -14.249 10.012 -2.568 1.00 73.38 84 THR A C 1
ATOM 703 O O . THR A 1 84 ? -14.443 10.067 -1.359 1.00 73.38 84 THR A O 1
ATOM 706 N N . ALA A 1 85 ? -15.258 9.983 -3.445 1.00 73.56 85 ALA A N 1
ATOM 707 C CA . ALA A 1 85 ? -16.661 10.092 -3.039 1.00 73.56 85 ALA A CA 1
ATOM 708 C C . ALA A 1 85 ? -17.097 8.942 -2.108 1.00 73.56 85 ALA A C 1
ATOM 710 O O . ALA A 1 85 ? -17.795 9.160 -1.119 1.00 73.56 8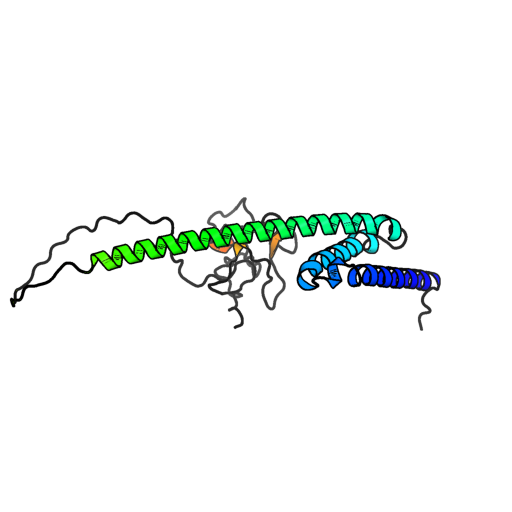5 ALA A O 1
ATOM 711 N N . ALA A 1 86 ? -16.652 7.709 -2.377 1.00 77.56 86 ALA A N 1
ATOM 712 C CA . ALA A 1 86 ? -16.929 6.567 -1.505 1.00 77.56 86 ALA A CA 1
ATOM 713 C C . ALA A 1 86 ? -16.249 6.693 -0.128 1.00 77.56 86 ALA A C 1
ATOM 715 O O . ALA A 1 86 ? -16.826 6.295 0.888 1.00 77.56 86 ALA A O 1
ATOM 716 N N . ALA A 1 87 ? -15.038 7.256 -0.080 1.00 76.88 87 ALA A N 1
ATOM 717 C CA . ALA A 1 87 ? -14.319 7.520 1.161 1.00 76.88 87 ALA A CA 1
ATOM 718 C C . ALA A 1 87 ? -14.987 8.637 1.982 1.00 76.88 87 ALA A C 1
ATOM 720 O O . ALA A 1 87 ? -15.165 8.470 3.186 1.00 76.88 87 ALA A O 1
ATOM 721 N N . GLU A 1 88 ? -15.428 9.722 1.340 1.00 80.56 88 GLU A N 1
ATOM 722 C CA . GLU A 1 88 ? -16.176 10.820 1.974 1.00 80.56 88 GLU A CA 1
ATOM 723 C C . GLU A 1 88 ? -17.515 10.334 2.558 1.00 80.56 88 GLU A C 1
ATOM 725 O O . GLU A 1 88 ? -17.854 10.637 3.707 1.00 80.56 88 GLU A O 1
ATOM 730 N N . LEU A 1 89 ? -18.249 9.503 1.809 1.00 80.38 89 LEU A N 1
ATOM 731 C CA . LEU A 1 89 ? -19.483 8.877 2.287 1.00 80.38 89 LEU A CA 1
ATOM 732 C C . LEU A 1 89 ? -19.216 7.961 3.490 1.00 80.38 89 LEU A C 1
ATOM 734 O O . LEU A 1 89 ? -19.925 8.022 4.494 1.00 80.38 89 LEU A O 1
ATOM 738 N N . SER A 1 90 ? -18.162 7.144 3.418 1.00 82.31 90 SER A N 1
ATOM 739 C CA . SER A 1 90 ? -17.771 6.251 4.516 1.00 82.31 90 SER A CA 1
ATOM 740 C C . SER A 1 90 ? -17.366 7.030 5.769 1.00 82.31 90 SER A C 1
ATOM 742 O O . SER A 1 90 ? -17.752 6.648 6.874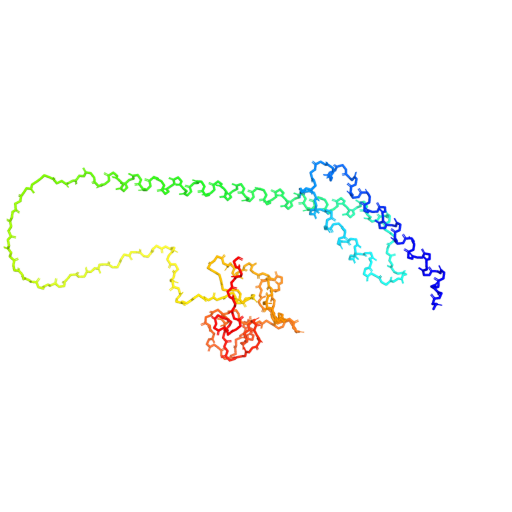 1.00 82.31 90 SER A O 1
ATOM 744 N N . ALA A 1 91 ? -16.642 8.141 5.611 1.00 81.50 91 ALA A N 1
ATOM 745 C CA . ALA A 1 91 ? -16.271 9.023 6.712 1.00 81.50 91 ALA A CA 1
ATOM 746 C C . ALA A 1 91 ? -17.509 9.662 7.356 1.00 81.50 91 ALA A C 1
ATOM 748 O O . ALA A 1 91 ? -17.627 9.676 8.578 1.00 81.50 91 ALA A O 1
ATOM 749 N N . THR A 1 92 ? -18.481 10.093 6.549 1.00 85.12 92 THR A N 1
ATOM 750 C CA . THR A 1 92 ? -19.736 10.676 7.047 1.00 85.12 92 THR A CA 1
ATOM 751 C C . THR A 1 92 ? -20.549 9.656 7.848 1.00 85.12 92 THR A C 1
ATOM 753 O O . THR A 1 92 ? -21.035 9.968 8.936 1.00 85.12 92 THR A O 1
ATOM 756 N N . ILE A 1 93 ? -20.641 8.410 7.371 1.00 83.69 93 ILE A N 1
ATOM 757 C CA . ILE A 1 93 ? -21.307 7.316 8.096 1.00 83.69 93 ILE A CA 1
ATOM 758 C C . ILE A 1 93 ? -20.594 7.033 9.428 1.00 83.69 93 ILE A C 1
ATOM 760 O O . ILE A 1 93 ? -21.247 6.874 10.461 1.00 83.69 93 ILE A O 1
ATOM 764 N N . GLN A 1 94 ? -19.259 7.011 9.433 1.00 83.44 94 GLN A N 1
ATOM 765 C CA . GLN A 1 94 ? -18.475 6.805 10.653 1.00 83.44 94 GLN A CA 1
ATOM 766 C C . GLN A 1 94 ? -18.682 7.938 11.662 1.00 83.44 94 GLN A C 1
ATOM 768 O O . GLN A 1 94 ? -18.954 7.660 12.830 1.00 83.44 94 GLN A O 1
ATOM 773 N N . SER A 1 95 ? -18.641 9.198 11.226 1.00 83.06 95 SER A N 1
ATOM 774 C CA . SER A 1 95 ? -18.898 10.355 12.090 1.00 83.06 95 SER A CA 1
ATOM 775 C C . SER A 1 95 ? -20.316 10.345 12.665 1.00 83.06 95 SER A C 1
ATOM 777 O O . SER A 1 95 ? -20.484 10.566 13.864 1.00 83.06 95 SER A O 1
ATOM 779 N N . ALA A 1 96 ? -21.328 10.012 11.857 1.00 81.81 96 ALA A N 1
ATOM 780 C CA . ALA A 1 96 ? -22.707 9.875 12.327 1.00 81.81 96 ALA A CA 1
ATOM 781 C C . ALA A 1 96 ? -22.849 8.753 13.371 1.00 81.81 96 ALA A C 1
ATOM 783 O O . ALA A 1 96 ? -23.497 8.935 14.403 1.00 81.81 96 ALA A O 1
ATOM 784 N N . SER A 1 97 ? -22.191 7.611 13.150 1.00 84.62 97 SER A N 1
ATOM 785 C CA . SER A 1 97 ? -22.198 6.498 14.106 1.00 84.62 97 SER A CA 1
ATOM 786 C C . SER A 1 97 ? -21.484 6.841 15.422 1.00 84.62 97 SER A C 1
ATOM 788 O O . SER A 1 97 ? -21.983 6.506 16.494 1.00 84.62 97 SER A O 1
ATOM 790 N N . ALA A 1 98 ? -20.369 7.577 15.367 1.00 83.88 98 ALA A N 1
ATOM 791 C CA . ALA A 1 98 ? -19.646 8.030 16.553 1.00 83.88 98 ALA A CA 1
ATOM 792 C C . ALA A 1 98 ? -20.473 9.029 17.378 1.00 83.88 98 ALA A C 1
ATOM 794 O O . ALA A 1 98 ? -20.527 8.916 18.602 1.00 83.88 98 ALA A O 1
ATOM 795 N N . ALA A 1 99 ? -21.174 9.954 16.714 1.00 83.00 99 ALA A N 1
ATOM 796 C CA . ALA A 1 99 ? -22.082 10.889 17.372 1.00 83.00 99 ALA A CA 1
ATOM 797 C C . ALA A 1 99 ? -23.245 10.165 18.077 1.00 83.00 99 ALA A C 1
ATOM 799 O O . ALA A 1 99 ? -23.577 10.496 19.216 1.00 83.00 99 ALA A O 1
ATOM 800 N N . ALA A 1 100 ? -23.818 9.132 17.450 1.00 82.25 100 ALA A N 1
ATOM 801 C CA . ALA A 1 100 ? -24.876 8.323 18.056 1.00 82.25 100 ALA A CA 1
ATOM 802 C C . ALA A 1 100 ? -24.393 7.551 19.301 1.00 82.25 100 ALA A C 1
ATOM 804 O O . ALA A 1 100 ? -25.095 7.505 20.312 1.00 82.25 100 ALA A O 1
ATOM 805 N N . VAL A 1 101 ? -23.178 6.990 19.266 1.00 85.94 101 VAL A N 1
ATOM 806 C CA . VAL A 1 101 ? -22.577 6.298 20.422 1.00 85.94 101 VAL A CA 1
ATOM 807 C C . VAL A 1 101 ? -22.278 7.276 21.561 1.00 85.94 101 VAL A C 1
ATOM 809 O O . VAL A 1 101 ? -22.581 6.971 22.715 1.00 85.94 101 VAL A O 1
ATOM 812 N N . ALA A 1 102 ? -21.755 8.466 21.254 1.00 85.56 102 ALA A N 1
ATOM 813 C CA . ALA A 1 102 ? -21.503 9.503 22.254 1.00 85.56 102 ALA A CA 1
ATOM 814 C C . ALA A 1 102 ? -22.803 9.976 22.932 1.00 85.56 102 ALA A C 1
ATOM 816 O O . ALA A 1 102 ? -22.848 10.117 24.155 1.00 85.56 102 ALA A O 1
ATOM 817 N N . ALA A 1 103 ? -23.886 10.147 22.165 1.00 83.44 103 ALA A N 1
ATOM 818 C CA . ALA A 1 103 ? -25.199 10.496 22.707 1.00 83.44 103 ALA A CA 1
ATOM 819 C C . ALA A 1 103 ? -25.761 9.396 23.630 1.00 83.44 103 ALA A C 1
ATOM 821 O O . ALA A 1 103 ? -26.274 9.695 24.710 1.00 83.44 103 ALA A O 1
ATOM 822 N N . ALA A 1 104 ? -25.613 8.122 23.252 1.00 81.31 104 ALA A N 1
ATOM 823 C CA . ALA A 1 104 ? -26.034 6.995 24.085 1.00 81.31 104 ALA A CA 1
ATOM 824 C C . ALA A 1 104 ? -25.231 6.906 25.397 1.00 81.31 104 ALA A C 1
ATOM 826 O O . ALA A 1 104 ? -25.806 6.696 26.465 1.00 81.31 104 ALA A O 1
ATOM 827 N N . GLN A 1 105 ? -23.914 7.126 25.343 1.00 85.19 105 GLN A N 1
ATOM 828 C CA . GLN A 1 105 ? -23.059 7.162 26.534 1.00 85.19 105 GLN A CA 1
ATOM 829 C C . GLN A 1 105 ? -23.435 8.316 27.474 1.00 85.19 105 GLN A C 1
ATOM 831 O O . GLN A 1 105 ? -23.532 8.108 28.685 1.00 85.19 105 GLN A O 1
ATOM 836 N N . ALA A 1 106 ? -23.718 9.506 26.936 1.00 85.19 106 ALA A N 1
ATOM 837 C CA . ALA A 1 106 ? -24.160 10.653 27.730 1.00 85.19 106 ALA A CA 1
ATOM 838 C C . ALA A 1 106 ? -25.492 10.381 28.458 1.00 85.19 106 ALA A C 1
ATOM 840 O O . ALA A 1 106 ? -25.629 10.713 29.637 1.00 85.19 106 ALA A O 1
ATOM 841 N N . ALA A 1 107 ? -26.446 9.714 27.799 1.00 83.25 107 ALA A N 1
ATOM 842 C CA . ALA A 1 107 ? -27.717 9.329 28.413 1.00 83.25 107 ALA A CA 1
ATOM 843 C C . ALA A 1 107 ? -27.537 8.321 29.567 1.00 83.25 107 ALA A C 1
ATOM 845 O O . ALA A 1 107 ? -28.153 8.473 30.623 1.00 83.25 107 ALA A O 1
ATOM 846 N N . ILE A 1 108 ? -26.650 7.332 29.408 1.00 82.56 108 ILE A N 1
ATOM 847 C CA . ILE A 1 108 ? -26.336 6.344 30.456 1.00 82.56 108 ILE A CA 1
ATOM 848 C C . ILE A 1 108 ? -25.686 7.024 31.672 1.00 82.56 108 ILE A C 1
ATOM 850 O O . ILE A 1 108 ? -26.081 6.772 32.813 1.00 82.56 108 ILE A O 1
ATOM 854 N N . HIS A 1 109 ? -24.734 7.935 31.446 1.00 81.00 109 HIS A N 1
ATOM 855 C CA . HIS A 1 109 ? -24.104 8.703 32.524 1.00 81.00 109 HIS A CA 1
ATOM 856 C C . HIS A 1 109 ? -25.108 9.587 33.285 1.00 81.00 109 HIS A C 1
ATOM 858 O O . HIS A 1 109 ? -25.035 9.669 34.512 1.00 81.00 109 HIS A O 1
ATOM 864 N N . ALA A 1 110 ? -26.081 10.193 32.596 1.00 79.25 110 ALA A N 1
ATOM 865 C CA . ALA A 1 110 ? -27.134 10.987 33.231 1.00 79.25 110 ALA A CA 1
ATOM 866 C C . ALA A 1 110 ? -28.074 10.143 34.123 1.00 79.25 110 ALA A C 1
ATOM 868 O O . ALA A 1 110 ? -28.491 10.597 35.195 1.00 79.25 110 ALA A O 1
ATOM 869 N N . GLN A 1 111 ? -28.371 8.897 33.731 1.00 77.44 111 GLN A N 1
ATOM 870 C CA . GLN A 1 111 ? -29.175 7.971 34.543 1.00 77.44 111 GLN A CA 1
ATOM 871 C C . GLN A 1 111 ? -28.429 7.472 35.792 1.00 77.44 111 GLN A C 1
ATOM 873 O O . GLN A 1 111 ? -29.011 7.395 36.878 1.00 77.44 111 GLN A O 1
ATOM 878 N N . LEU A 1 112 ? -27.127 7.199 35.672 1.00 72.31 112 LEU A N 1
ATOM 879 C CA . LEU A 1 112 ? -26.274 6.825 36.806 1.00 72.31 112 LEU A CA 1
ATOM 880 C C . LEU A 1 112 ? -26.107 7.980 37.806 1.00 72.31 112 LEU A C 1
ATOM 882 O O . LEU A 1 112 ? -26.194 7.760 39.013 1.00 72.31 112 LEU A O 1
ATOM 886 N N . ALA A 1 113 ? -25.953 9.218 37.326 1.00 68.56 113 ALA A N 1
ATOM 887 C CA . ALA A 1 113 ? -25.866 10.401 38.184 1.00 68.56 113 ALA A CA 1
ATOM 888 C C . ALA A 1 113 ? -27.172 10.681 38.957 1.00 68.56 113 ALA A C 1
ATOM 890 O O . ALA A 1 113 ? -27.128 11.128 40.104 1.00 68.56 113 ALA A O 1
ATOM 891 N N . SER A 1 114 ? -28.331 10.370 38.366 1.00 61.28 114 SER A N 1
ATOM 892 C CA . SER A 1 114 ? -29.637 10.518 39.030 1.00 61.28 114 SER A CA 1
ATOM 893 C C . SER A 1 114 ? -29.904 9.446 40.096 1.00 61.28 114 SER A C 1
ATOM 895 O O . SER A 1 114 ? -30.677 9.686 41.019 1.00 61.28 114 SER A O 1
ATOM 897 N N . SER A 1 115 ? -29.227 8.294 40.030 1.00 58.50 115 SER A N 1
ATOM 898 C CA . SER A 1 115 ? -29.398 7.189 40.990 1.00 58.50 115 SER A CA 1
ATOM 899 C C . SER A 1 115 ? -28.654 7.400 42.321 1.00 58.50 115 SER A C 1
ATOM 901 O O . SER A 1 115 ? -28.877 6.657 43.271 1.00 58.50 115 SER A O 1
ATOM 903 N N . ASN A 1 116 ? -27.800 8.428 42.427 1.00 55.09 116 ASN A N 1
ATOM 904 C CA . ASN A 1 116 ? -26.944 8.667 43.598 1.00 55.09 116 ASN A CA 1
ATOM 905 C C . ASN A 1 116 ? -27.485 9.724 44.587 1.00 55.09 116 ASN A C 1
ATOM 907 O O . ASN A 1 116 ? -26.771 10.126 45.503 1.00 55.09 116 ASN A O 1
ATOM 911 N N . LYS A 1 117 ? -28.728 10.206 44.415 1.00 52.84 117 LYS A N 1
ATOM 912 C CA . LYS A 1 117 ? -29.337 11.263 45.256 1.00 52.84 117 LYS A CA 1
ATOM 913 C C . LYS A 1 117 ? -30.434 10.792 46.214 1.00 52.84 117 LYS A C 1
ATOM 915 O O . LYS A 1 117 ? -31.198 11.611 46.717 1.00 52.84 117 LYS A O 1
ATOM 920 N N . GLN A 1 118 ? -30.508 9.502 46.517 1.00 49.97 118 GLN A N 1
ATOM 921 C CA . GLN A 1 118 ? -31.537 8.991 47.416 1.00 49.97 118 GLN A CA 1
ATOM 922 C C . GLN A 1 118 ? -30.929 8.018 48.421 1.00 49.97 118 GLN A C 1
ATOM 924 O O . GLN A 1 118 ? -30.986 6.818 48.196 1.00 49.97 118 GLN A O 1
ATOM 929 N N . SER A 1 119 ? -30.299 8.547 49.483 1.00 44.31 119 SER A N 1
ATOM 930 C CA . SER A 1 119 ? -30.158 7.946 50.830 1.00 44.31 119 SER A CA 1
ATOM 931 C C . SER A 1 119 ? -29.114 8.700 51.668 1.00 44.31 119 SER A C 1
ATOM 933 O O . SER A 1 119 ? -27.931 8.573 51.384 1.00 44.31 119 SER A O 1
ATOM 935 N N . SER A 1 120 ? -29.535 9.430 52.709 1.00 40.97 120 SER A N 1
ATOM 936 C CA . SER A 1 120 ? -29.082 9.210 54.102 1.00 40.97 120 SER A CA 1
ATOM 937 C C . SER A 1 120 ? -29.400 10.408 55.011 1.00 40.97 120 SER A C 1
ATOM 939 O O . SER A 1 120 ? -28.657 11.386 55.075 1.00 40.97 120 SER A O 1
ATOM 941 N N . SER A 1 121 ? -30.480 10.278 55.779 1.00 43.28 121 SER A N 1
ATOM 942 C CA . SER A 1 121 ? -30.650 10.899 57.094 1.00 43.28 121 SER A CA 1
ATOM 943 C C . SER A 1 121 ? -30.630 9.774 58.130 1.00 43.28 121 SER A C 1
ATOM 945 O O . SER A 1 121 ? -31.412 8.834 57.991 1.00 43.28 121 SER A O 1
ATOM 947 N N . GLY A 1 122 ? -29.777 9.857 59.152 1.00 33.28 122 GLY A N 1
ATOM 948 C CA . GLY A 1 122 ? -29.838 8.953 60.307 1.00 33.28 122 GLY A CA 1
ATOM 949 C C . GLY A 1 122 ? -28.484 8.670 60.952 1.00 33.28 122 GLY A C 1
ATOM 950 O O . GLY A 1 122 ? -27.636 8.008 60.366 1.00 33.28 122 GLY A O 1
ATOM 951 N N . ALA A 1 123 ? -28.310 9.182 62.168 1.00 37.38 123 ALA A N 1
ATOM 952 C CA . ALA A 1 123 ? -27.189 8.941 63.068 1.00 37.38 123 ALA A CA 1
ATOM 953 C C . ALA A 1 123 ? -27.266 7.562 63.757 1.00 37.38 123 ALA A C 1
ATOM 955 O O . ALA A 1 123 ? -28.367 7.056 63.959 1.00 37.38 123 ALA A O 1
ATOM 956 N N . ALA A 1 124 ? -26.115 7.020 64.181 1.00 35.97 124 ALA A N 1
ATOM 957 C CA . ALA A 1 124 ? -25.817 6.549 65.550 1.00 35.97 124 ALA A CA 1
ATOM 958 C C . ALA A 1 124 ? -24.688 5.496 65.587 1.00 35.97 124 ALA A C 1
ATOM 960 O O . ALA A 1 124 ? -24.560 4.639 64.717 1.00 35.97 124 ALA A O 1
ATOM 961 N N . SER A 1 125 ? -23.888 5.605 66.646 1.00 40.91 125 SER A N 1
ATOM 962 C CA . SER A 1 125 ? -22.739 4.794 67.055 1.00 40.91 125 SER A CA 1
ATOM 963 C C . SER A 1 125 ? -23.057 3.323 67.352 1.00 40.91 125 SER A C 1
ATOM 965 O O . SER A 1 125 ? -24.150 3.000 67.808 1.00 40.91 125 SER A O 1
ATOM 967 N N . GLY A 1 126 ? -22.049 2.450 67.240 1.00 30.77 126 GLY A N 1
ATOM 968 C CA . GLY A 1 126 ? -22.093 1.102 67.816 1.00 30.77 126 GLY A CA 1
ATOM 969 C C . GLY A 1 126 ? -20.902 0.222 67.430 1.00 30.77 126 GLY A C 1
ATOM 970 O O . GLY A 1 126 ? -20.759 -0.170 66.278 1.00 30.77 126 GLY A O 1
ATOM 971 N N . SER A 1 127 ? -20.057 -0.092 68.412 1.00 39.12 127 SER A N 1
ATOM 972 C CA . SER A 1 127 ? -18.963 -1.069 68.351 1.00 39.12 127 SER A CA 1
ATOM 973 C C . SER A 1 127 ? -19.492 -2.510 68.358 1.00 39.12 127 SER A C 1
ATOM 975 O O . SER A 1 127 ? -20.435 -2.799 69.090 1.00 39.12 127 SER A O 1
ATOM 977 N N . GLY A 1 128 ? -18.837 -3.444 67.653 1.00 28.59 128 GLY A N 1
ATOM 978 C CA . GLY A 1 128 ? -19.092 -4.877 67.856 1.00 28.59 128 GLY A CA 1
ATOM 979 C C . GLY A 1 128 ? -18.529 -5.836 66.799 1.00 28.59 128 GLY A C 1
ATOM 980 O O . GLY A 1 128 ? -19.022 -5.892 65.683 1.00 28.59 128 GLY A O 1
ATOM 981 N N . GLY A 1 129 ? -17.503 -6.590 67.210 1.00 27.91 129 GLY A N 1
ATOM 982 C CA . GLY A 1 129 ? -17.210 -8.011 66.939 1.00 27.91 129 GLY A CA 1
ATOM 983 C C . GLY A 1 129 ? -17.611 -8.718 65.631 1.00 27.91 129 GLY A C 1
ATOM 984 O O . GLY A 1 129 ? -18.782 -8.931 65.364 1.00 27.91 129 GLY A O 1
ATOM 985 N N . GLY A 1 130 ? -16.583 -9.241 64.944 1.00 30.39 130 GLY A N 1
ATOM 986 C CA . GLY A 1 130 ? -16.390 -10.661 64.584 1.00 30.39 130 GLY A CA 1
ATOM 987 C C . GLY A 1 130 ? -17.480 -11.451 63.840 1.00 30.39 130 GLY A C 1
ATOM 988 O O . GLY A 1 130 ? -18.564 -11.683 64.357 1.00 30.39 130 GLY A O 1
ATOM 989 N N . GLY A 1 131 ? -17.110 -12.047 62.697 1.00 28.86 131 GLY A N 1
ATOM 990 C CA . GLY A 1 131 ? -17.842 -13.190 62.136 1.00 28.86 131 GLY A CA 1
ATOM 991 C C . GLY A 1 131 ? -17.623 -13.435 60.644 1.00 28.86 131 GLY A C 1
ATOM 992 O O . GLY A 1 131 ? -18.244 -12.795 59.802 1.00 28.86 131 GLY A O 1
ATOM 993 N N . SER A 1 132 ? -16.776 -14.413 60.316 1.00 39.34 132 SER A N 1
ATOM 994 C CA . SER A 1 132 ? -16.651 -15.016 58.985 1.00 39.34 132 SER A CA 1
ATOM 995 C C . SER A 1 132 ? -17.963 -15.655 58.522 1.00 39.34 132 SER A C 1
ATOM 997 O O . SER A 1 132 ? -18.560 -16.430 59.265 1.00 39.34 132 SER A O 1
ATOM 999 N N . SER A 1 133 ? -18.370 -15.444 57.267 1.00 34.22 133 SER A N 1
ATOM 1000 C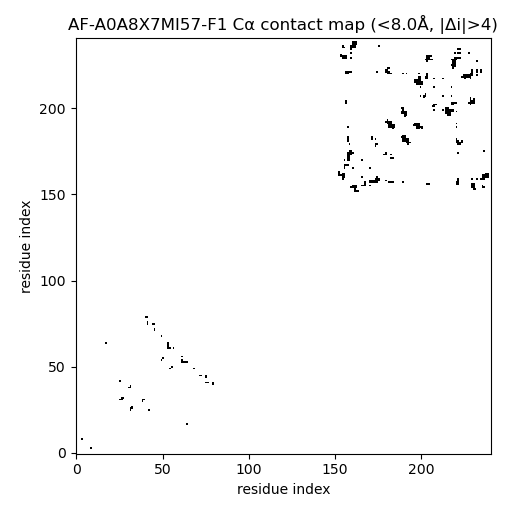 CA . SER A 1 133 ? -18.997 -16.497 56.445 1.00 34.22 133 SER A CA 1
ATOM 1001 C C . SER A 1 133 ? -19.187 -16.071 54.988 1.00 34.22 133 SER A C 1
ATOM 1003 O O . SER A 1 133 ? -19.857 -15.100 54.646 1.00 34.22 133 SER A O 1
ATOM 1005 N N . SER A 1 134 ? -18.585 -16.883 54.127 1.00 47.97 134 SER A N 1
ATOM 1006 C CA . SER A 1 134 ? -18.669 -16.926 52.675 1.00 47.97 134 SER A CA 1
ATOM 1007 C C . SER A 1 134 ? -20.094 -16.794 52.130 1.00 47.97 134 SER A C 1
ATOM 1009 O O . SER A 1 134 ? -20.948 -17.637 52.407 1.00 47.97 134 SER A O 1
ATOM 1011 N N . LYS A 1 135 ? -20.325 -15.827 51.233 1.00 38.59 135 LYS A N 1
ATOM 1012 C CA . LYS A 1 135 ? -21.447 -15.871 50.284 1.00 38.59 135 LYS A CA 1
ATOM 1013 C C . LYS A 1 135 ? -20.983 -15.521 48.869 1.00 38.59 135 LYS A C 1
ATOM 1015 O O . LYS A 1 135 ? -20.557 -14.411 48.578 1.00 38.59 135 LYS A O 1
ATOM 1020 N N . LYS A 1 136 ? -21.082 -16.552 48.024 1.00 40.53 136 LYS A N 1
ATOM 1021 C CA . LYS A 1 136 ? -20.986 -16.607 46.559 1.00 40.53 136 LYS A CA 1
ATOM 1022 C C . LYS A 1 136 ? -21.359 -15.293 45.860 1.00 40.53 136 LYS A C 1
ATOM 1024 O O . LYS A 1 136 ? -22.528 -14.909 45.854 1.00 40.53 136 LYS A O 1
ATOM 1029 N N . SER A 1 137 ? -20.400 -14.695 45.158 1.00 40.41 137 SER A N 1
ATOM 1030 C CA . SER A 1 137 ? -20.677 -13.783 44.050 1.00 40.41 137 SER A CA 1
ATOM 1031 C C . SER A 1 137 ? -21.132 -14.596 42.829 1.00 40.41 137 SER A C 1
ATOM 1033 O O . SER A 1 137 ? -20.494 -15.565 42.419 1.00 40.41 137 SER A O 1
ATOM 1035 N N . LYS A 1 138 ? -22.287 -14.232 42.263 1.00 43.94 138 LYS A N 1
ATOM 1036 C CA . LYS A 1 138 ? -22.730 -14.710 40.945 1.00 43.94 138 LYS A CA 1
ATOM 1037 C C . LYS A 1 138 ? -21.805 -14.091 39.881 1.00 43.94 138 LYS A C 1
ATOM 1039 O O . LYS A 1 138 ? -21.521 -12.898 39.995 1.00 43.94 138 LYS A O 1
ATOM 1044 N N . PRO A 1 139 ? -21.345 -14.829 38.855 1.00 47.47 139 PRO A N 1
ATOM 1045 C CA . PRO A 1 139 ? -20.531 -14.235 37.805 1.00 47.47 139 PRO A CA 1
ATOM 1046 C C . PRO A 1 139 ? -21.421 -13.342 36.933 1.00 47.47 139 PRO A C 1
ATOM 1048 O O . PRO A 1 139 ? -22.421 -13.793 36.371 1.00 47.47 139 PRO A O 1
ATOM 1051 N N . PHE A 1 140 ? -21.079 -12.056 36.867 1.00 43.41 140 PHE A N 1
ATOM 1052 C CA . PHE A 1 140 ? -21.689 -11.101 35.949 1.00 43.41 140 PHE A CA 1
ATOM 1053 C C . PHE A 1 140 ? -21.556 -11.591 34.499 1.00 43.41 140 PHE A C 1
ATOM 1055 O O . PHE A 1 140 ? -20.544 -12.179 34.115 1.00 43.41 140 PHE A O 1
ATOM 1062 N N . ARG A 1 141 ? -22.602 -11.342 33.701 1.00 41.78 141 ARG A N 1
ATOM 1063 C CA . ARG A 1 141 ? -22.622 -11.596 32.257 1.00 41.78 141 ARG A CA 1
ATOM 1064 C C . ARG A 1 141 ? -21.486 -10.822 31.587 1.00 41.78 141 ARG A C 1
ATOM 1066 O O . ARG A 1 141 ? -21.353 -9.622 31.799 1.00 41.78 141 ARG A O 1
ATOM 1073 N N . SER A 1 142 ? -20.688 -11.521 30.788 1.00 33.28 142 SER A N 1
ATOM 1074 C CA . SER A 1 142 ? -19.609 -10.942 29.995 1.00 33.28 142 SER A CA 1
ATOM 1075 C C . SER A 1 142 ? -20.174 -10.016 28.915 1.00 33.28 142 SER A C 1
ATOM 1077 O O . SER A 1 142 ? -20.928 -10.448 28.046 1.00 33.28 142 SER A O 1
ATOM 1079 N N . ASP A 1 143 ? -19.793 -8.747 28.989 1.00 30.64 143 ASP A N 1
ATOM 1080 C CA . ASP A 1 143 ? -19.933 -7.741 27.936 1.00 30.64 143 ASP A CA 1
ATOM 1081 C C . ASP A 1 143 ? -19.098 -8.165 26.697 1.00 30.64 143 ASP A C 1
ATOM 1083 O O . ASP A 1 143 ? -17.962 -8.626 26.892 1.00 30.64 143 ASP A O 1
ATOM 1087 N N . PRO A 1 144 ? -19.557 -8.020 25.432 1.00 36.78 144 PRO A N 1
ATOM 1088 C CA . PRO A 1 144 ? -18.806 -8.466 24.247 1.00 36.78 144 PRO A CA 1
ATOM 1089 C C . PRO A 1 144 ? -17.515 -7.676 23.979 1.00 36.78 144 PRO A C 1
ATOM 1091 O O . PRO A 1 144 ? -16.781 -7.999 23.046 1.00 36.78 144 PRO A O 1
ATOM 1094 N N . SER A 1 145 ? -17.225 -6.639 24.770 1.00 41.59 145 SER A N 1
ATOM 1095 C CA . SER A 1 145 ? -16.113 -5.710 24.537 1.00 41.59 145 SER A CA 1
ATOM 1096 C C . SER A 1 145 ? -14.913 -5.890 25.476 1.00 41.59 145 SER A C 1
ATOM 1098 O O . SER A 1 145 ? -13.997 -5.068 25.472 1.00 41.59 145 SER A O 1
ATOM 1100 N N . SER A 1 146 ? -14.862 -6.970 26.256 1.00 33.94 146 SER A N 1
ATOM 1101 C CA . SER A 1 146 ? -13.686 -7.296 27.072 1.00 33.94 146 SER A CA 1
ATOM 1102 C C . SER A 1 146 ? -12.778 -8.291 26.341 1.00 33.94 146 SER A C 1
ATOM 1104 O O . SER A 1 146 ? -12.757 -9.490 26.617 1.00 33.94 146 SER A O 1
ATOM 1106 N N . GLN A 1 147 ? -11.996 -7.792 25.374 1.00 40.88 147 GLN A N 1
ATOM 1107 C CA . GLN A 1 147 ? -10.822 -8.546 24.932 1.00 40.88 147 GLN A CA 1
ATOM 1108 C C . GLN A 1 147 ? -9.913 -8.755 26.150 1.00 40.88 147 GLN A C 1
ATOM 1110 O O . GLN A 1 147 ? -9.658 -7.794 26.879 1.00 40.88 147 GLN A O 1
ATOM 1115 N N . PRO A 1 148 ? -9.419 -9.980 26.403 1.00 32.22 148 PRO A N 1
ATOM 1116 C CA . PRO A 1 148 ? -8.496 -10.196 27.500 1.00 32.22 148 PRO A CA 1
ATOM 1117 C C . PRO A 1 148 ? -7.288 -9.293 27.270 1.00 32.22 148 PRO A C 1
ATOM 1119 O O . PRO A 1 148 ? -6.649 -9.380 26.218 1.00 32.22 148 PRO A O 1
ATOM 1122 N N . ALA A 1 149 ? -6.997 -8.434 28.247 1.00 38.66 149 ALA A N 1
ATOM 1123 C CA . ALA A 1 149 ? -5.748 -7.699 28.338 1.00 38.66 149 ALA A CA 1
ATOM 1124 C C . ALA A 1 149 ? -4.605 -8.722 28.269 1.00 38.66 149 ALA A C 1
ATOM 1126 O O . ALA A 1 149 ? -4.287 -9.406 29.246 1.00 38.66 149 ALA A O 1
ATOM 1127 N N . ARG A 1 150 ? -4.050 -8.921 27.068 1.00 41.88 150 ARG A N 1
ATOM 1128 C CA . ARG A 1 150 ? -2.922 -9.823 26.868 1.00 41.88 150 ARG A CA 1
ATOM 1129 C C . ARG A 1 150 ? -1.691 -9.114 27.410 1.00 41.88 150 ARG A C 1
ATOM 1131 O O . ARG A 1 150 ? -1.343 -8.024 26.976 1.00 41.88 150 ARG A O 1
ATOM 1138 N N . ARG A 1 151 ? -1.098 -9.751 28.415 1.00 35.53 151 ARG A N 1
ATOM 1139 C CA . ARG A 1 151 ? 0.167 -9.399 29.059 1.00 35.53 151 ARG A CA 1
ATOM 1140 C C . ARG A 1 151 ? 1.236 -9.044 28.023 1.00 35.53 151 ARG A C 1
ATOM 1142 O O . ARG A 1 151 ? 1.462 -9.832 27.110 1.00 35.53 151 ARG A O 1
ATOM 1149 N N . GLY A 1 152 ? 1.938 -7.940 28.271 1.00 42.09 152 GLY A N 1
ATOM 1150 C CA . GLY A 1 152 ? 3.162 -7.552 27.572 1.00 42.09 152 GLY A CA 1
ATOM 1151 C C . GLY A 1 152 ? 2.887 -6.881 26.234 1.00 42.09 152 GLY A C 1
ATOM 1152 O O . GLY A 1 152 ? 2.114 -7.381 25.426 1.00 42.09 152 GLY A O 1
ATOM 1153 N N . VAL A 1 153 ? 3.507 -5.728 26.008 1.00 49.69 153 VAL A N 1
ATOM 1154 C CA . VAL A 1 153 ? 3.364 -4.940 24.783 1.00 49.69 153 VAL A CA 1
ATOM 1155 C C . VAL A 1 153 ? 3.881 -5.763 23.597 1.00 49.69 153 VAL A C 1
ATOM 1157 O O . VAL A 1 153 ? 5.077 -5.813 23.334 1.00 49.69 153 VAL A O 1
ATOM 1160 N N . THR A 1 154 ? 2.991 -6.478 22.908 1.00 64.56 154 THR A N 1
ATOM 1161 C CA . THR A 1 154 ? 3.356 -7.265 21.728 1.00 64.56 154 THR A CA 1
ATOM 1162 C C . THR A 1 154 ? 3.563 -6.306 20.568 1.00 64.56 154 THR A C 1
ATOM 1164 O O . THR A 1 154 ? 2.593 -5.729 20.071 1.00 64.56 154 THR A O 1
ATOM 1167 N N . GLY A 1 155 ? 4.814 -6.118 20.154 1.00 79.19 155 GLY A N 1
ATOM 1168 C CA . GLY A 1 155 ? 5.143 -5.324 18.976 1.00 79.19 155 GLY A CA 1
ATOM 1169 C C . GLY A 1 155 ? 4.454 -5.841 17.713 1.00 79.19 155 GLY A C 1
ATOM 1170 O O . GLY A 1 155 ? 3.966 -6.974 17.639 1.00 79.19 155 GLY A O 1
ATOM 1171 N N . CYS A 1 156 ? 4.384 -4.983 16.702 1.00 88.25 156 CYS A N 1
ATOM 1172 C CA . CYS A 1 156 ? 3.775 -5.311 15.429 1.00 88.25 156 CYS A CA 1
ATOM 1173 C C . CYS A 1 156 ? 4.471 -6.507 14.788 1.00 88.25 156 CYS A C 1
ATOM 1175 O O . CYS A 1 156 ? 5.648 -6.445 14.450 1.00 88.25 156 CYS A O 1
ATOM 1177 N N . ILE A 1 157 ? 3.714 -7.564 14.503 1.00 89.94 157 ILE A N 1
ATOM 1178 C CA . ILE A 1 157 ? 4.253 -8.761 13.849 1.00 89.94 157 ILE A CA 1
ATOM 1179 C C . ILE A 1 157 ? 4.712 -8.517 12.400 1.00 89.94 157 ILE A C 1
ATOM 1181 O O . ILE A 1 157 ? 5.270 -9.417 11.790 1.00 89.94 157 ILE A O 1
ATOM 1185 N N . ILE A 1 158 ? 4.462 -7.338 11.822 1.00 89.88 158 ILE A N 1
ATOM 1186 C CA . ILE A 1 158 ? 4.870 -6.992 10.451 1.00 89.88 158 ILE A CA 1
ATOM 1187 C C . ILE A 1 158 ? 6.114 -6.101 10.461 1.00 89.88 158 ILE A C 1
ATOM 1189 O O . ILE A 1 158 ? 7.136 -6.466 9.895 1.00 89.88 158 ILE A O 1
ATOM 1193 N N . CYS A 1 159 ? 6.042 -4.943 11.122 1.00 88.44 159 CYS A N 1
ATOM 1194 C CA . CYS A 1 159 ? 7.121 -3.950 11.117 1.00 88.44 159 CYS A CA 1
ATOM 1195 C C . CYS A 1 159 ? 7.957 -3.921 12.403 1.00 88.44 159 CYS A C 1
ATOM 1197 O O . CYS A 1 159 ? 8.821 -3.066 12.549 1.00 88.44 159 CYS A O 1
ATOM 1199 N N . GLY A 1 160 ? 7.665 -4.782 13.375 1.00 87.19 160 GLY A N 1
ATOM 1200 C CA . GLY A 1 160 ? 8.380 -4.841 14.647 1.00 87.19 160 GLY A CA 1
ATOM 1201 C C . GLY A 1 160 ? 8.145 -3.665 15.604 1.00 87.19 160 GLY A C 1
ATOM 1202 O O . GLY A 1 160 ? 8.684 -3.677 16.703 1.00 87.19 160 GLY A O 1
ATOM 1203 N N . VAL A 1 161 ? 7.337 -2.662 15.237 1.00 87.38 161 VAL A N 1
ATOM 1204 C CA . VAL A 1 161 ? 7.112 -1.474 16.079 1.00 87.38 161 VAL A CA 1
ATOM 1205 C C . VAL A 1 161 ? 6.283 -1.811 17.314 1.00 87.38 161 VAL A C 1
ATOM 1207 O O . VAL A 1 161 ? 5.184 -2.361 17.212 1.00 87.38 161 VAL A O 1
ATOM 1210 N N . VAL A 1 162 ? 6.792 -1.426 18.478 1.00 85.31 162 VAL A N 1
ATOM 1211 C CA . VAL A 1 162 ? 6.130 -1.514 19.777 1.00 85.31 162 VAL A CA 1
ATOM 1212 C C . VAL A 1 162 ? 5.449 -0.175 20.063 1.00 85.31 162 VAL A C 1
ATOM 1214 O O . VAL A 1 162 ? 6.087 0.787 20.483 1.00 85.31 162 VAL A O 1
ATOM 1217 N N . ASP A 1 163 ? 4.146 -0.106 19.796 1.00 79.62 163 ASP A N 1
ATOM 1218 C CA . ASP A 1 163 ? 3.293 1.049 20.097 1.00 79.62 163 ASP A CA 1
ATOM 1219 C C . ASP A 1 163 ? 1.867 0.565 20.402 1.00 79.62 163 ASP A C 1
ATOM 1221 O O . ASP A 1 163 ? 1.309 -0.270 19.686 1.00 79.62 163 ASP A O 1
ATOM 1225 N N . ALA A 1 164 ? 1.283 1.086 21.483 1.00 72.75 164 ALA A N 1
ATOM 1226 C CA . ALA A 1 164 ? -0.065 0.750 21.932 1.00 72.75 164 ALA A CA 1
ATOM 1227 C C . ALA A 1 164 ? -1.147 1.163 20.918 1.00 72.75 164 ALA A C 1
ATOM 1229 O O . ALA A 1 164 ? -2.187 0.509 20.830 1.00 72.75 164 ALA A O 1
ATOM 1230 N N . ASN A 1 165 ? -0.895 2.207 20.123 1.00 78.94 165 ASN A N 1
ATOM 1231 C CA . ASN A 1 165 ? -1.818 2.694 19.098 1.00 78.94 165 ASN A CA 1
ATOM 1232 C C . ASN A 1 165 ? -1.581 2.048 17.721 1.00 78.94 165 ASN A C 1
ATOM 1234 O O . ASN A 1 165 ? -2.346 2.283 16.777 1.00 78.94 165 ASN A O 1
ATOM 1238 N N . HIS A 1 166 ? -0.562 1.194 17.589 1.00 82.94 166 HIS A N 1
ATOM 1239 C CA . HIS A 1 166 ? -0.187 0.607 16.313 1.00 82.94 166 HIS A CA 1
ATOM 1240 C C . HIS A 1 166 ? -1.086 -0.572 15.918 1.00 82.94 166 HIS A C 1
ATOM 1242 O O . HIS A 1 166 ? -1.031 -1.679 16.463 1.00 82.94 166 HIS A O 1
ATOM 1248 N N . LYS A 1 167 ? -1.893 -0.369 14.874 1.00 84.56 167 LYS A N 1
ATOM 1249 C CA . LYS A 1 167 ? -2.783 -1.402 14.328 1.00 84.56 167 LYS A CA 1
ATOM 1250 C C . LYS A 1 167 ? -2.028 -2.338 13.381 1.00 84.56 167 LYS A C 1
ATOM 1252 O O . LYS A 1 167 ? -2.008 -2.129 12.169 1.00 84.56 167 LYS A O 1
ATOM 1257 N N . TYR A 1 168 ? -1.490 -3.440 13.911 1.00 83.88 168 TYR A N 1
ATOM 1258 C CA . TYR A 1 168 ? -0.747 -4.424 13.103 1.00 83.88 168 TYR A CA 1
ATOM 1259 C C . TYR A 1 168 ? -1.555 -4.999 11.921 1.00 83.88 168 TYR A C 1
ATOM 1261 O O . TYR A 1 168 ? -0.980 -5.368 10.896 1.00 83.88 168 TYR A O 1
ATOM 1269 N N . LYS A 1 169 ? -2.891 -5.092 12.043 1.00 82.56 169 LYS A N 1
ATOM 1270 C CA . LYS A 1 169 ? -3.778 -5.639 10.997 1.00 82.56 169 LYS A CA 1
ATOM 1271 C C . LYS A 1 169 ? -3.729 -4.836 9.697 1.00 82.56 169 LYS A C 1
ATOM 1273 O O . LYS A 1 169 ? -3.815 -5.428 8.630 1.00 82.56 169 LYS A O 1
ATOM 1278 N N . SER A 1 170 ? -3.565 -3.520 9.795 1.00 82.19 170 SER A N 1
ATOM 1279 C CA . SER A 1 170 ? -3.441 -2.603 8.657 1.00 82.19 170 SER A CA 1
ATOM 1280 C C . SER A 1 170 ? -1.991 -2.197 8.387 1.00 82.19 170 SER A C 1
ATOM 1282 O O . SER A 1 170 ? -1.745 -1.330 7.556 1.00 82.19 170 SER A O 1
ATOM 1284 N N . CYS A 1 171 ? -1.024 -2.780 9.099 1.00 84.44 171 CYS A N 1
ATOM 1285 C CA . CYS A 1 171 ? 0.376 -2.427 8.934 1.00 84.44 171 CYS A CA 1
ATOM 1286 C C . CYS A 1 171 ? 0.934 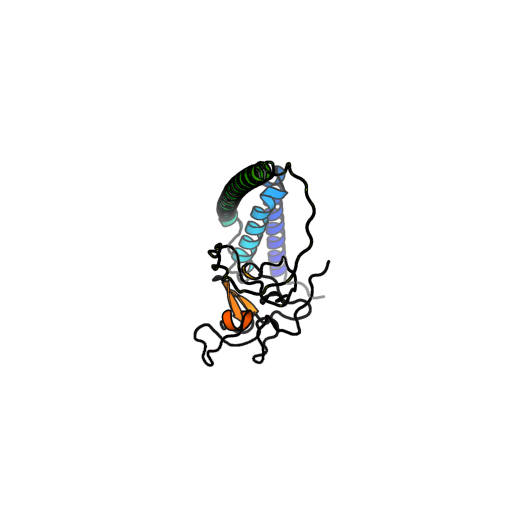-3.005 7.629 1.00 84.44 171 CYS A C 1
ATOM 1288 O O . CYS A 1 171 ? 0.907 -4.221 7.414 1.00 84.44 171 CYS A O 1
ATOM 1290 N N . THR A 1 172 ? 1.464 -2.110 6.794 1.00 84.06 172 THR A N 1
ATOM 1291 C CA . THR A 1 172 ? 2.217 -2.397 5.563 1.00 84.06 172 THR A CA 1
ATOM 1292 C C . THR A 1 172 ? 3.677 -1.936 5.664 1.00 84.06 172 THR A C 1
ATOM 1294 O O . THR A 1 172 ? 4.370 -1.869 4.652 1.00 84.06 172 THR A O 1
ATOM 1297 N N . GLY A 1 173 ? 4.124 -1.549 6.863 1.00 82.44 173 GLY A N 1
ATOM 1298 C CA . GLY A 1 173 ? 5.480 -1.063 7.109 1.00 82.44 173 GLY A CA 1
ATOM 1299 C C . GLY A 1 173 ? 6.518 -2.184 7.109 1.00 82.44 173 GLY A C 1
ATOM 1300 O O . GLY A 1 173 ? 6.179 -3.356 7.250 1.00 82.44 173 GLY A O 1
ATOM 1301 N N . ALA A 1 174 ? 7.786 -1.801 6.993 1.00 82.50 174 ALA A N 1
ATOM 1302 C CA . ALA A 1 174 ? 8.932 -2.694 7.125 1.00 82.50 174 ALA A CA 1
ATOM 1303 C C . ALA A 1 174 ? 9.585 -2.543 8.512 1.00 82.50 174 ALA A C 1
ATOM 1305 O O . ALA A 1 174 ? 9.448 -1.479 9.130 1.00 82.50 174 ALA A O 1
ATOM 1306 N N . PRO A 1 175 ? 10.299 -3.571 8.999 1.00 81.38 175 PRO A N 1
ATOM 1307 C CA . PRO A 1 175 ? 11.168 -3.438 10.159 1.00 81.38 175 PRO A CA 1
ATOM 1308 C C . PRO A 1 175 ? 12.203 -2.322 9.979 1.00 81.38 175 PRO A C 1
ATOM 1310 O O . PRO A 1 175 ? 12.693 -2.081 8.876 1.00 81.38 175 PRO A O 1
ATOM 1313 N N . LYS A 1 176 ? 12.531 -1.610 11.060 1.00 74.12 176 LYS A N 1
ATOM 1314 C CA . LYS A 1 176 ? 13.553 -0.554 11.020 1.00 74.12 176 LYS A CA 1
ATOM 1315 C C . LYS A 1 176 ? 14.954 -1.147 11.151 1.00 74.12 176 LYS A C 1
ATOM 1317 O O . LYS A 1 176 ? 15.185 -2.045 11.954 1.00 74.12 176 LYS A O 1
ATOM 1322 N N . GLY A 1 177 ? 15.896 -0.622 10.368 1.00 73.62 177 GLY A N 1
ATOM 1323 C CA . GLY A 1 177 ? 17.319 -0.974 10.463 1.00 73.62 177 GLY A CA 1
ATOM 1324 C C . GLY A 1 177 ? 17.710 -2.327 9.857 1.00 73.62 177 GLY A C 1
ATOM 1325 O O . GLY A 1 177 ? 18.865 -2.717 9.978 1.00 73.62 177 GLY A O 1
ATOM 1326 N N . HIS A 1 178 ? 16.784 -3.040 9.211 1.00 73.38 178 HIS A N 1
ATOM 1327 C CA . HIS A 1 178 ? 17.063 -4.287 8.501 1.00 73.38 178 HIS A CA 1
ATOM 1328 C C . HIS A 1 178 ? 16.063 -4.521 7.368 1.00 73.38 178 HIS A C 1
ATOM 1330 O O . HIS A 1 178 ? 14.959 -3.973 7.381 1.00 73.38 178 H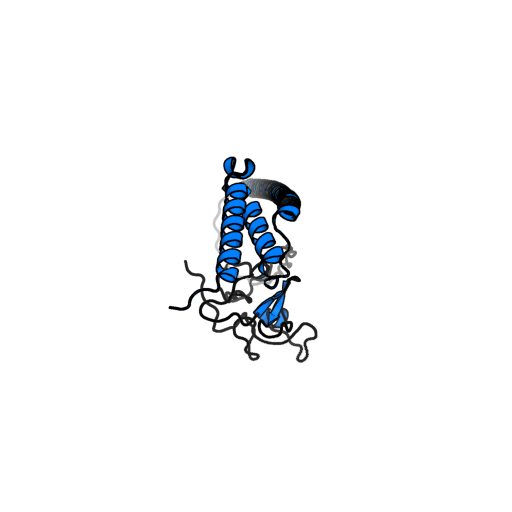IS A O 1
ATOM 1336 N N . ASP A 1 179 ? 16.450 -5.347 6.395 1.00 82.31 179 ASP A N 1
ATOM 1337 C CA . ASP A 1 179 ? 15.566 -5.732 5.300 1.00 82.31 179 ASP A CA 1
ATOM 1338 C C . ASP A 1 179 ? 14.344 -6.493 5.823 1.00 82.31 179 ASP A C 1
ATOM 1340 O O . ASP A 1 179 ? 14.432 -7.333 6.725 1.00 82.31 179 ASP A O 1
ATOM 1344 N N . ALA A 1 180 ? 13.183 -6.204 5.235 1.00 87.12 180 ALA A N 1
ATOM 1345 C CA . ALA A 1 180 ? 11.943 -6.868 5.599 1.00 87.12 180 ALA A CA 1
ATOM 1346 C C . ALA A 1 180 ? 11.991 -8.349 5.205 1.00 87.12 180 ALA A C 1
ATOM 1348 O O . ALA A 1 180 ? 11.969 -8.682 4.018 1.00 87.12 180 ALA A O 1
ATOM 1349 N N . HIS A 1 181 ? 11.980 -9.242 6.199 1.00 91.62 181 HIS A N 1
ATOM 1350 C CA . HIS A 1 181 ? 11.886 -10.686 5.957 1.00 91.62 181 HIS A CA 1
ATOM 1351 C C . HIS A 1 181 ? 10.539 -11.082 5.349 1.00 91.62 181 HIS A C 1
ATOM 1353 O O . HIS A 1 181 ? 10.462 -11.945 4.473 1.00 91.62 181 HIS A O 1
ATOM 1359 N N . ALA A 1 182 ? 9.468 -10.432 5.802 1.00 93.12 182 ALA A N 1
ATOM 1360 C CA . ALA A 1 182 ? 8.111 -10.697 5.362 1.00 93.12 182 ALA A CA 1
ATOM 1361 C C . ALA A 1 182 ? 7.359 -9.412 5.006 1.00 93.12 182 ALA A C 1
ATOM 1363 O O . ALA A 1 182 ? 7.686 -8.314 5.454 1.00 93.12 182 ALA A O 1
ATOM 1364 N N . LYS A 1 183 ? 6.306 -9.574 4.209 1.00 91.50 183 LYS A N 1
ATOM 1365 C CA . LYS A 1 183 ? 5.366 -8.519 3.825 1.00 91.50 183 LYS A CA 1
ATOM 1366 C C . LYS A 1 183 ? 3.944 -9.062 3.805 1.00 91.50 183 LYS A C 1
ATOM 1368 O O . LYS A 1 183 ? 3.734 -10.271 3.892 1.00 91.50 183 LYS A O 1
ATOM 1373 N N . ARG A 1 184 ? 2.963 -8.172 3.658 1.00 90.81 184 ARG A N 1
ATOM 1374 C CA . ARG A 1 184 ? 1.591 -8.583 3.345 1.00 90.81 184 ARG A CA 1
ATOM 1375 C C . ARG A 1 184 ? 1.415 -8.776 1.842 1.00 90.81 184 ARG A C 1
ATOM 1377 O O . ARG A 1 184 ? 1.905 -7.963 1.056 1.00 90.81 184 ARG A O 1
ATOM 1384 N N . ASP A 1 185 ? 0.733 -9.846 1.452 1.00 88.62 185 ASP A N 1
ATOM 1385 C CA . ASP A 1 185 ? 0.235 -10.011 0.087 1.00 88.62 185 ASP A CA 1
ATOM 1386 C C . ASP A 1 185 ? -1.076 -9.224 -0.129 1.00 88.62 185 ASP A C 1
ATOM 1388 O O . ASP A 1 185 ? -1.539 -8.489 0.748 1.00 88.62 185 ASP A O 1
ATOM 1392 N N . LYS A 1 186 ? -1.664 -9.351 -1.325 1.00 87.06 186 LYS A N 1
ATOM 1393 C CA . LYS A 1 186 ? -2.916 -8.666 -1.694 1.00 87.06 186 LYS A CA 1
ATOM 1394 C C . LYS A 1 186 ? -4.120 -9.142 -0.878 1.00 87.06 186 LYS A C 1
ATOM 1396 O O . LYS A 1 186 ? -5.064 -8.378 -0.707 1.00 87.06 186 LYS A O 1
ATOM 1401 N N . ASP A 1 187 ? -4.056 -10.367 -0.372 1.00 86.94 187 ASP A N 1
ATOM 1402 C CA . ASP A 1 187 ? -5.102 -11.006 0.425 1.00 86.94 187 ASP A CA 1
ATOM 1403 C C . ASP A 1 187 ? -4.908 -10.738 1.931 1.00 86.94 187 ASP A C 1
ATOM 1405 O O . ASP A 1 187 ? -5.714 -11.144 2.767 1.00 86.94 187 ASP A O 1
ATOM 1409 N N . GLY A 1 188 ? -3.844 -10.011 2.292 1.00 84.56 188 GLY A N 1
ATOM 1410 C CA . GLY A 1 188 ? -3.503 -9.654 3.660 1.00 84.56 188 GLY A CA 1
ATOM 1411 C C . GLY A 1 188 ? -2.760 -10.750 4.426 1.00 84.56 188 GLY A C 1
ATOM 1412 O O . GLY A 1 188 ? -2.524 -10.574 5.625 1.00 84.56 188 GLY A O 1
ATOM 1413 N N . ASN A 1 189 ? -2.355 -11.844 3.780 1.00 90.19 189 ASN A N 1
ATOM 1414 C CA . ASN A 1 189 ? -1.535 -12.879 4.402 1.00 90.19 189 ASN A CA 1
ATOM 1415 C C . ASN A 1 189 ? -0.099 -12.398 4.578 1.00 90.19 189 ASN A C 1
ATOM 1417 O O . ASN A 1 189 ? 0.403 -11.569 3.822 1.00 90.19 189 ASN A O 1
ATOM 1421 N N . ILE A 1 190 ? 0.577 -12.955 5.577 1.00 92.19 190 ILE A N 1
ATOM 1422 C CA . ILE A 1 190 ? 2.002 -12.720 5.787 1.00 92.19 190 ILE A CA 1
ATOM 1423 C C . ILE A 1 190 ? 2.757 -13.664 4.855 1.00 92.19 190 ILE A C 1
ATOM 1425 O O . ILE A 1 190 ? 2.590 -14.879 4.950 1.00 92.19 190 ILE A O 1
ATOM 1429 N N . VAL A 1 191 ? 3.576 -13.118 3.964 1.00 94.50 191 VAL A N 1
ATOM 1430 C CA . VAL A 1 191 ? 4.383 -13.884 3.009 1.00 94.50 191 VAL A CA 1
ATOM 1431 C C . VAL A 1 191 ? 5.846 -13.484 3.114 1.00 94.50 191 VAL A C 1
ATOM 1433 O O . VAL A 1 191 ? 6.165 -12.309 3.316 1.00 94.50 191 VAL A O 1
ATOM 1436 N N . ARG A 1 192 ? 6.748 -14.454 2.972 1.00 94.81 192 ARG A N 1
ATOM 1437 C CA . ARG A 1 192 ? 8.191 -14.210 2.956 1.00 94.81 192 ARG A CA 1
ATOM 1438 C C . ARG A 1 192 ? 8.570 -13.403 1.712 1.00 94.81 192 ARG A C 1
ATOM 1440 O O . ARG A 1 192 ? 8.095 -13.674 0.610 1.00 94.81 192 ARG A O 1
ATOM 1447 N N . CYS A 1 193 ? 9.434 -12.407 1.873 1.00 92.44 193 CYS A N 1
ATOM 1448 C CA . CYS A 1 193 ? 9.839 -11.519 0.786 1.00 92.44 193 CYS A CA 1
ATOM 1449 C C . CYS A 1 193 ? 10.672 -12.220 -0.295 1.00 92.44 193 CYS A C 1
ATOM 1451 O O . CYS A 1 193 ? 10.584 -11.816 -1.453 1.00 92.44 193 CYS A O 1
ATOM 1453 N N . SER A 1 194 ? 11.452 -13.245 0.067 1.00 92.50 194 SER A N 1
ATOM 1454 C CA . SER A 1 194 ? 12.376 -13.922 -0.851 1.00 92.50 194 SER A CA 1
ATOM 1455 C C . SER A 1 194 ? 11.684 -14.827 -1.873 1.00 92.50 194 SER A C 1
ATOM 1457 O O . SER A 1 194 ? 12.078 -14.831 -3.034 1.00 92.50 194 SER A O 1
ATOM 1459 N N . ASP A 1 195 ? 10.664 -15.581 -1.461 1.00 92.50 195 ASP A N 1
ATOM 1460 C CA . ASP A 1 195 ? 10.024 -16.618 -2.284 1.00 92.50 195 ASP A CA 1
ATOM 1461 C C . ASP A 1 195 ? 8.488 -16.527 -2.321 1.00 92.50 195 ASP A C 1
ATOM 1463 O O . ASP A 1 195 ? 7.842 -17.277 -3.048 1.00 92.50 195 ASP A O 1
ATOM 1467 N N . GLY A 1 196 ? 7.883 -15.618 -1.552 1.00 91.62 196 GLY A N 1
ATOM 1468 C CA . GLY A 1 196 ? 6.430 -15.492 -1.449 1.00 91.62 196 GLY A CA 1
ATOM 1469 C C . GLY A 1 196 ? 5.755 -16.592 -0.625 1.00 91.62 196 GLY A C 1
ATOM 1470 O O . GLY A 1 196 ? 4.527 -16.646 -0.600 1.00 91.62 196 GLY A O 1
ATOM 1471 N N . SER A 1 197 ? 6.511 -17.451 0.068 1.00 92.75 197 SER A N 1
ATOM 1472 C CA . SER A 1 197 ? 5.945 -18.503 0.918 1.00 92.75 197 SER A CA 1
ATOM 1473 C C . SER A 1 197 ? 5.077 -17.910 2.028 1.00 92.75 197 SER A C 1
ATOM 1475 O O . SER A 1 197 ? 5.510 -17.009 2.749 1.00 92.75 197 SER A O 1
ATOM 1477 N N . THR A 1 198 ? 3.871 -18.447 2.223 1.00 94.56 198 THR A N 1
ATOM 1478 C CA . THR A 1 198 ? 2.982 -18.026 3.313 1.00 94.56 198 THR A CA 1
ATOM 1479 C C . THR A 1 198 ? 3.567 -18.389 4.674 1.00 94.56 198 THR A C 1
ATOM 1481 O O . THR A 1 198 ? 4.014 -19.515 4.910 1.00 94.56 198 THR A O 1
ATOM 1484 N N . ILE A 1 199 ? 3.505 -17.434 5.592 1.00 94.00 199 ILE A N 1
ATOM 1485 C CA . ILE A 1 199 ? 3.940 -17.538 6.978 1.00 94.00 199 ILE A CA 1
ATOM 1486 C C . ILE A 1 199 ? 2.703 -17.641 7.868 1.00 94.00 199 ILE A C 1
ATOM 1488 O O . ILE A 1 199 ? 1.733 -16.895 7.720 1.00 94.00 199 ILE A O 1
ATOM 1492 N N . CYS A 1 200 ? 2.735 -18.560 8.830 1.00 93.44 200 CYS A N 1
ATOM 1493 C CA . CYS A 1 200 ? 1.621 -18.780 9.737 1.00 93.44 200 CYS A CA 1
ATOM 1494 C C . CYS A 1 200 ? 1.394 -17.551 10.631 1.00 93.44 200 CYS A C 1
ATOM 1496 O O . CYS A 1 200 ? 2.189 -17.222 11.519 1.00 93.44 200 CYS A O 1
ATOM 1498 N N . HIS A 1 201 ? 0.251 -16.898 10.434 1.00 91.50 201 HIS A N 1
ATOM 1499 C CA . HIS A 1 201 ? -0.165 -15.752 11.238 1.00 91.50 201 HIS A CA 1
ATOM 1500 C C . HIS A 1 201 ? -0.342 -16.115 12.722 1.00 91.50 201 HIS A C 1
ATOM 1502 O O . HIS A 1 201 ? 0.080 -15.371 13.606 1.00 91.50 201 HIS A O 1
ATOM 1508 N N . GLN A 1 202 ? -0.947 -17.274 13.014 1.00 91.25 202 GLN A N 1
ATOM 1509 C CA . GLN A 1 202 ? -1.189 -17.710 14.394 1.00 91.25 202 GLN A CA 1
ATOM 1510 C C . GLN A 1 202 ? 0.120 -17.960 15.144 1.00 91.25 202 GLN A C 1
ATOM 1512 O O . GLN A 1 202 ? 0.229 -17.588 16.313 1.00 91.25 202 GLN A O 1
ATOM 1517 N N . PHE A 1 203 ? 1.104 -18.557 14.460 1.00 92.75 203 PHE A N 1
ATOM 1518 C CA . PHE A 1 203 ? 2.444 -18.750 14.997 1.00 92.75 203 PHE A CA 1
ATOM 1519 C C . PHE A 1 203 ? 3.018 -17.413 15.447 1.00 92.75 203 PHE A C 1
ATOM 1521 O O . PHE A 1 203 ? 3.311 -17.263 16.624 1.00 92.75 203 PHE A O 1
ATOM 1528 N N . ASN A 1 204 ? 3.040 -16.419 14.557 1.00 91.62 204 ASN A N 1
ATOM 1529 C CA . ASN A 1 204 ? 3.614 -15.103 14.834 1.00 91.62 204 ASN A CA 1
ATOM 1530 C C . ASN A 1 204 ? 2.886 -14.296 15.914 1.00 91.62 204 ASN A C 1
ATOM 1532 O O . ASN A 1 204 ? 3.518 -13.491 16.595 1.00 91.62 204 ASN A O 1
ATOM 1536 N N . LEU A 1 205 ? 1.581 -14.510 16.090 1.00 88.69 205 LEU A N 1
ATOM 1537 C CA . LEU A 1 205 ? 0.791 -13.761 17.062 1.00 88.69 205 LEU A CA 1
ATOM 1538 C C . LEU A 1 205 ? 0.847 -14.375 18.467 1.00 88.69 205 LEU A C 1
ATOM 1540 O O . LEU A 1 205 ? 1.135 -13.678 19.438 1.00 88.69 205 LEU A O 1
ATOM 1544 N N . THR A 1 206 ? 0.550 -15.670 18.595 1.00 86.38 206 THR A N 1
ATOM 1545 C CA . THR A 1 206 ? 0.353 -16.324 19.904 1.00 86.38 206 THR A CA 1
ATOM 1546 C C . THR A 1 206 ? 1.098 -17.648 20.054 1.00 86.38 206 THR A C 1
ATOM 1548 O O . THR A 1 206 ? 0.871 -18.353 21.035 1.00 86.38 206 THR A O 1
ATOM 1551 N N . GLY A 1 207 ? 1.898 -18.038 19.063 1.00 85.69 207 GLY A N 1
ATOM 1552 C CA . GLY A 1 207 ? 2.364 -19.410 18.904 1.00 85.69 207 GLY A CA 1
ATOM 1553 C C . GLY A 1 207 ? 1.290 -20.307 18.277 1.00 85.69 207 GLY A C 1
ATOM 1554 O O . GLY A 1 207 ? 0.089 -20.182 18.540 1.00 85.69 207 GLY A O 1
ATOM 1555 N N . CYS A 1 208 ? 1.734 -21.228 17.425 1.00 89.81 208 CYS A N 1
ATOM 1556 C CA . CYS A 1 208 ? 0.909 -22.250 16.790 1.00 89.81 208 CYS A CA 1
ATOM 1557 C C . CYS A 1 208 ? 1.446 -23.619 17.210 1.00 89.81 208 CYS A C 1
ATOM 1559 O O . CYS A 1 208 ? 2.639 -23.877 17.090 1.00 89.81 208 CYS A O 1
ATOM 1561 N N . LYS A 1 209 ? 0.568 -24.492 17.716 1.00 86.00 209 LYS A N 1
ATOM 1562 C CA . LYS A 1 209 ? 0.953 -25.802 18.274 1.00 86.00 209 LYS A CA 1
ATOM 1563 C C . LYS A 1 209 ? 1.076 -26.914 17.226 1.00 86.00 209 LYS A C 1
ATOM 1565 O O . LYS A 1 209 ? 1.420 -28.036 17.572 1.00 86.00 209 LYS A O 1
ATOM 1570 N N . GLN A 1 210 ? 0.753 -26.631 15.966 1.00 83.31 210 GLN A N 1
ATOM 1571 C CA . GLN A 1 210 ? 0.817 -27.618 14.889 1.00 83.31 210 GLN A CA 1
ATOM 1572 C C . GLN A 1 210 ? 2.229 -27.664 14.306 1.00 83.31 210 GLN A C 1
ATOM 1574 O O . GLN A 1 210 ? 2.682 -26.667 13.762 1.00 83.31 210 GLN A O 1
ATOM 1579 N N . SER A 1 211 ? 2.909 -28.805 14.371 1.00 73.94 211 SER A N 1
ATOM 1580 C CA . SER A 1 211 ? 4.239 -28.979 13.765 1.00 73.94 211 SER A CA 1
ATOM 1581 C C . SER A 1 211 ? 4.219 -28.800 12.241 1.00 73.94 211 SER A C 1
ATOM 1583 O O . SER A 1 211 ? 5.093 -28.137 11.695 1.00 73.94 211 SER A O 1
ATOM 1585 N N . ASN A 1 212 ? 3.172 -29.298 11.573 1.00 78.50 212 ASN A N 1
ATOM 1586 C CA . ASN A 1 212 ? 2.911 -29.087 10.148 1.00 78.50 212 ASN A CA 1
ATOM 1587 C C . ASN A 1 212 ? 1.670 -28.209 9.964 1.00 78.50 212 ASN A C 1
ATOM 1589 O O . ASN A 1 212 ? 0.548 -28.701 9.828 1.00 78.50 212 ASN A O 1
ATOM 1593 N N . CYS A 1 213 ? 1.856 -26.891 10.000 1.00 86.31 213 CYS A N 1
ATOM 1594 C CA . CYS A 1 213 ? 0.750 -25.960 9.835 1.00 86.31 213 CYS A CA 1
ATOM 1595 C C . CYS A 1 213 ? 0.410 -25.758 8.352 1.00 86.31 213 CYS A C 1
ATOM 1597 O O . CYS A 1 213 ? 1.138 -25.097 7.616 1.00 86.31 213 CYS A O 1
ATOM 1599 N N . GLY A 1 214 ? -0.759 -26.246 7.923 1.00 86.94 214 GLY A N 1
ATOM 1600 C CA . GLY A 1 214 ? -1.277 -26.007 6.566 1.00 86.94 214 GLY A CA 1
ATOM 1601 C C . GLY A 1 214 ? -1.585 -24.534 6.252 1.00 86.94 214 GLY A C 1
ATOM 1602 O O . GLY A 1 214 ? -1.920 -24.209 5.121 1.00 86.94 214 GLY A O 1
ATOM 1603 N N . LYS A 1 215 ? -1.475 -23.636 7.242 1.00 86.12 215 LYS A N 1
ATOM 1604 C CA . LYS A 1 215 ? -1.695 -22.186 7.096 1.00 86.12 215 LYS A CA 1
ATOM 1605 C C . LYS A 1 215 ? -0.407 -21.397 6.835 1.00 86.12 215 LYS A C 1
ATOM 1607 O O . LYS A 1 215 ? -0.462 -20.173 6.768 1.00 86.12 215 LYS A O 1
ATOM 1612 N N . GLY A 1 216 ? 0.739 -22.069 6.741 1.00 90.88 216 GLY A N 1
ATOM 1613 C CA . GLY A 1 216 ? 2.018 -21.447 6.412 1.00 90.88 216 GLY A CA 1
ATOM 1614 C C . GLY A 1 216 ? 3.161 -21.875 7.326 1.00 90.88 216 GLY A C 1
ATOM 1615 O O . GLY A 1 216 ? 2.976 -22.565 8.329 1.00 90.88 216 GLY A O 1
ATOM 1616 N N . ARG A 1 217 ? 4.366 -21.431 6.977 1.00 92.62 217 ARG A N 1
ATOM 1617 C CA . ARG A 1 217 ? 5.604 -21.766 7.686 1.00 92.62 217 ARG A CA 1
ATOM 1618 C C . ARG A 1 217 ? 5.659 -21.133 9.077 1.00 92.62 217 ARG A C 1
ATOM 1620 O O . ARG A 1 217 ? 5.134 -20.043 9.306 1.00 92.62 217 ARG A O 1
ATOM 1627 N N . HIS A 1 218 ? 6.300 -21.833 10.009 1.00 94.38 218 HIS A N 1
ATOM 1628 C CA . HIS A 1 218 ? 6.568 -21.353 11.363 1.00 94.38 218 HIS A CA 1
ATOM 1629 C C . HIS A 1 218 ? 7.922 -20.654 11.409 1.00 94.38 218 HIS A C 1
ATOM 1631 O O . HIS A 1 218 ? 8.946 -21.253 11.720 1.00 94.38 218 HIS A O 1
ATOM 1637 N N . GLU A 1 219 ? 7.910 -19.379 11.054 1.00 93.31 219 GLU A N 1
ATOM 1638 C CA . GLU A 1 219 ? 9.065 -18.495 11.148 1.00 93.31 219 GLU A CA 1
ATOM 1639 C C . GLU A 1 219 ? 8.610 -17.107 11.599 1.00 93.31 219 GLU A C 1
ATOM 1641 O O . GLU A 1 219 ? 7.465 -16.706 11.357 1.00 93.31 219 GLU A O 1
ATOM 1646 N N . CYS A 1 220 ? 9.505 -16.387 12.263 1.00 92.94 220 CYS A N 1
ATOM 1647 C CA . CYS A 1 220 ? 9.299 -15.023 12.702 1.00 92.94 220 CYS A CA 1
ATOM 1648 C C . CYS A 1 220 ? 9.204 -14.097 11.487 1.00 92.94 220 CYS A C 1
ATOM 1650 O O . CYS A 1 220 ? 10.134 -13.997 10.692 1.00 92.94 220 CYS A O 1
ATOM 1652 N N . SER A 1 221 ? 8.101 -13.371 11.347 1.00 92.62 221 SER A N 1
ATOM 1653 C CA . SER A 1 221 ? 7.904 -12.444 10.227 1.00 92.62 221 SER A CA 1
ATOM 1654 C C . SER A 1 221 ? 8.776 -11.185 10.289 1.00 92.62 221 SER A C 1
ATOM 1656 O O . SER A 1 221 ? 8.900 -10.496 9.281 1.00 92.62 221 SER A O 1
ATOM 1658 N N . VAL A 1 222 ? 9.407 -10.902 11.434 1.00 90.81 222 VAL A N 1
ATOM 1659 C CA . VAL A 1 222 ? 10.318 -9.759 11.609 1.00 90.81 222 VAL A CA 1
ATOM 1660 C C . VAL A 1 222 ? 11.754 -10.135 11.230 1.00 90.81 222 VAL A C 1
ATOM 1662 O O . VAL A 1 222 ? 12.364 -9.448 10.417 1.00 90.81 222 VAL A O 1
ATOM 1665 N N . CYS A 1 223 ? 12.293 -11.234 11.774 1.00 91.06 223 CYS A N 1
ATOM 1666 C CA . CYS A 1 223 ? 13.705 -11.607 11.591 1.00 91.06 223 CYS A CA 1
ATOM 1667 C C . CYS A 1 223 ? 13.957 -12.877 10.765 1.00 91.06 223 CYS A C 1
ATOM 1669 O O . CYS A 1 223 ? 15.088 -13.087 10.338 1.00 91.06 223 CYS A O 1
ATOM 1671 N N . GLY A 1 224 ? 12.941 -13.720 10.564 1.00 91.75 224 GLY A N 1
ATOM 1672 C CA . GLY A 1 224 ? 13.036 -14.985 9.834 1.00 91.75 224 GLY A CA 1
ATOM 1673 C C . GLY A 1 224 ? 13.427 -16.222 10.638 1.00 91.75 224 GLY A C 1
ATOM 1674 O O . GLY A 1 224 ? 13.397 -17.321 10.089 1.00 91.75 224 GLY A O 1
ATOM 1675 N N . ASP A 1 225 ? 13.722 -16.093 11.932 1.00 91.50 225 ASP A N 1
ATOM 1676 C CA . ASP A 1 225 ? 14.059 -17.246 12.773 1.00 91.50 225 ASP A CA 1
ATOM 1677 C C . ASP A 1 225 ? 12.859 -18.170 13.004 1.00 91.50 225 ASP A C 1
ATOM 1679 O O . ASP A 1 225 ? 11.730 -17.725 13.207 1.00 91.50 225 ASP A O 1
ATOM 1683 N N . THR A 1 226 ? 13.099 -19.477 13.068 1.00 92.00 226 THR A N 1
ATOM 1684 C CA . THR A 1 226 ? 12.055 -20.484 13.339 1.00 92.00 226 THR A CA 1
ATOM 1685 C C . THR A 1 226 ? 11.877 -20.795 14.827 1.00 92.00 226 THR A C 1
ATOM 1687 O O . THR A 1 226 ? 10.954 -21.514 15.202 1.00 92.00 226 THR A O 1
ATOM 1690 N N . GLY A 1 227 ? 12.760 -20.277 15.688 1.00 87.75 227 GLY A N 1
ATOM 1691 C CA . GLY A 1 227 ? 12.779 -20.577 17.125 1.00 87.75 227 GLY A CA 1
ATOM 1692 C C . GLY A 1 227 ? 11.784 -19.775 17.970 1.00 87.75 227 GLY A C 1
ATOM 1693 O O . GLY A 1 227 ? 11.555 -20.128 19.124 1.00 87.75 227 GLY A O 1
ATOM 1694 N N . HIS A 1 228 ? 11.199 -18.705 17.425 1.00 90.12 228 HIS A N 1
ATOM 1695 C CA . HIS A 1 228 ? 10.290 -17.823 18.159 1.00 90.12 228 HIS A CA 1
ATOM 1696 C C . HIS A 1 228 ? 9.224 -17.195 17.254 1.00 90.12 228 HIS A C 1
ATOM 1698 O O . HIS A 1 228 ? 9.388 -17.082 16.040 1.00 90.12 228 HIS A O 1
ATOM 1704 N N . GLN A 1 229 ? 8.126 -16.751 17.864 1.00 90.44 229 GLN A N 1
ATOM 1705 C CA . GLN A 1 229 ? 7.094 -15.947 17.213 1.00 90.44 229 GLN A CA 1
ATOM 1706 C C . GLN A 1 229 ? 7.457 -14.457 17.155 1.00 90.44 229 GLN A C 1
ATOM 1708 O O . GLN A 1 229 ? 8.093 -13.947 18.074 1.00 90.44 229 GLN A O 1
ATOM 1713 N N . ALA A 1 230 ? 6.973 -13.724 16.146 1.00 89.25 230 ALA A N 1
ATOM 1714 C CA . ALA A 1 230 ? 7.233 -12.286 16.022 1.00 89.25 230 ALA A CA 1
ATOM 1715 C C . ALA A 1 230 ? 6.829 -11.455 17.250 1.00 89.25 230 ALA A C 1
ATOM 1717 O O . ALA A 1 230 ? 7.523 -10.500 17.583 1.00 89.25 230 ALA A O 1
ATOM 1718 N N . SER A 1 231 ? 5.762 -11.829 17.966 1.00 86.00 231 SER A N 1
ATOM 1719 C CA . SER A 1 231 ? 5.358 -11.141 19.202 1.00 86.00 231 SER A CA 1
ATOM 1720 C C . SER A 1 231 ? 6.360 -11.264 20.359 1.00 86.00 231 SER A C 1
ATOM 1722 O O . SER A 1 231 ? 6.244 -10.524 21.332 1.00 86.00 231 SER A O 1
ATOM 1724 N N . ALA A 1 232 ? 7.338 -12.166 20.249 1.00 86.12 232 ALA A N 1
ATOM 1725 C CA . ALA A 1 232 ? 8.442 -12.360 21.186 1.00 86.12 232 ALA A CA 1
ATOM 1726 C C . ALA A 1 232 ? 9.814 -12.123 20.522 1.00 86.12 232 ALA A C 1
ATOM 1728 O O . ALA A 1 232 ? 10.831 -12.602 21.020 1.00 86.12 232 ALA A O 1
ATOM 1729 N N . CYS A 1 233 ? 9.852 -11.433 19.376 1.00 88.00 233 CYS A N 1
ATOM 1730 C CA . CYS A 1 233 ? 11.099 -11.170 18.668 1.00 88.00 233 CYS A CA 1
ATOM 1731 C C . CYS A 1 233 ? 11.961 -10.159 19.437 1.00 88.00 233 CYS A C 1
ATOM 1733 O O . CYS A 1 233 ? 11.467 -9.157 19.945 1.00 88.00 233 CYS A O 1
ATOM 1735 N N . SER A 1 234 ? 13.271 -10.396 19.485 1.00 86.19 234 SER A N 1
ATOM 1736 C CA . SER A 1 234 ? 14.231 -9.461 20.082 1.00 86.19 234 SER A CA 1
ATOM 1737 C C . SER A 1 234 ? 14.492 -8.221 19.220 1.00 86.19 234 SER A C 1
ATOM 1739 O O . SER A 1 234 ? 15.078 -7.268 19.713 1.00 86.19 234 SER A O 1
ATOM 1741 N N . ARG A 1 235 ? 14.046 -8.215 17.954 1.00 83.38 235 ARG A N 1
ATOM 1742 C CA . ARG A 1 235 ? 14.139 -7.070 17.026 1.00 83.38 235 ARG A CA 1
ATOM 1743 C C . ARG A 1 235 ? 12.910 -6.153 17.066 1.00 83.38 235 ARG A C 1
ATOM 1745 O O . ARG A 1 235 ? 12.638 -5.440 16.101 1.00 83.38 235 ARG A O 1
ATOM 1752 N N . LEU A 1 236 ? 12.105 -6.252 18.122 1.00 81.94 236 LEU A N 1
ATOM 1753 C CA . LEU A 1 236 ? 10.980 -5.352 18.333 1.00 81.94 236 LEU A CA 1
ATOM 1754 C C . LEU A 1 2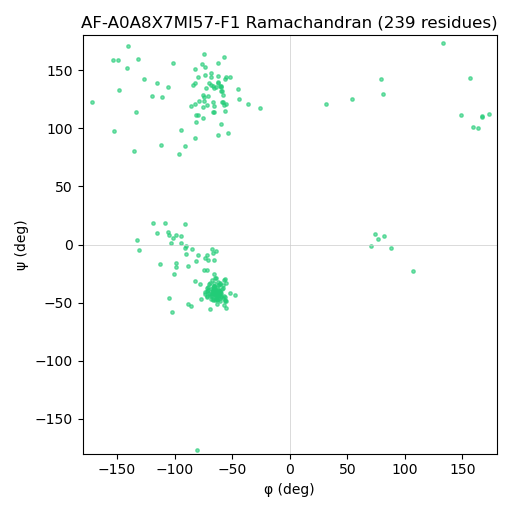36 ? 11.501 -4.023 18.886 1.00 81.94 236 LEU A C 1
ATOM 1756 O O . LEU A 1 236 ? 12.141 -3.997 19.932 1.00 81.94 236 LEU A O 1
ATOM 1760 N N . GLU A 1 237 ? 11.188 -2.928 18.200 1.00 76.88 237 GLU A N 1
ATOM 1761 C CA . GLU A 1 237 ? 11.710 -1.595 18.512 1.00 76.88 237 GLU A CA 1
ATOM 1762 C C . GLU A 1 237 ? 10.573 -0.660 18.955 1.00 76.88 237 GLU A C 1
ATOM 1764 O O . GLU A 1 237 ? 9.497 -0.680 18.344 1.00 76.88 237 GLU A O 1
ATOM 1769 N N . PRO A 1 238 ? 10.767 0.189 19.980 1.00 68.75 238 PRO A N 1
ATOM 1770 C CA . PRO A 1 238 ? 9.785 1.205 20.349 1.00 68.75 238 PRO A CA 1
ATOM 1771 C C . PRO A 1 238 ? 9.575 2.213 19.209 1.00 68.75 238 PRO A C 1
ATOM 1773 O O . PRO A 1 238 ? 10.502 2.545 18.465 1.00 68.75 238 PRO A O 1
ATOM 1776 N N . SER A 1 239 ? 8.343 2.708 19.048 1.00 59.22 239 SER A N 1
ATOM 1777 C CA . SER A 1 239 ? 8.087 3.787 18.083 1.00 59.22 239 SER A CA 1
ATOM 1778 C C . SER A 1 239 ? 8.918 5.025 18.450 1.00 59.22 239 SER A C 1
ATOM 1780 O O . SER A 1 239 ? 8.954 5.376 19.631 1.00 59.22 239 SER A O 1
ATOM 1782 N N . PRO A 1 240 ? 9.568 5.712 17.487 1.00 56.94 240 PRO A N 1
ATOM 1783 C CA . PRO A 1 240 ? 10.131 7.027 17.767 1.00 56.94 240 PRO A CA 1
ATOM 1784 C C . PRO A 1 240 ? 8.996 7.963 18.193 1.00 56.94 240 PRO A C 1
ATOM 1786 O O . PRO A 1 240 ? 7.907 7.907 17.609 1.00 56.94 240 PRO A O 1
ATOM 1789 N N . GLN A 1 241 ? 9.260 8.747 19.237 1.00 48.12 241 GLN A N 1
ATOM 1790 C CA . GLN A 1 241 ? 8.398 9.846 19.671 1.00 48.12 241 GLN A CA 1
ATOM 1791 C C . GLN A 1 241 ? 8.463 11.005 18.679 1.00 48.12 241 GLN A C 1
ATOM 1793 O O . GLN A 1 241 ? 9.552 11.209 18.091 1.00 48.12 241 GLN A O 1
#

Radius of gyration: 30.5 Å; Cα contacts (8 Å, |Δi|>4): 219; chains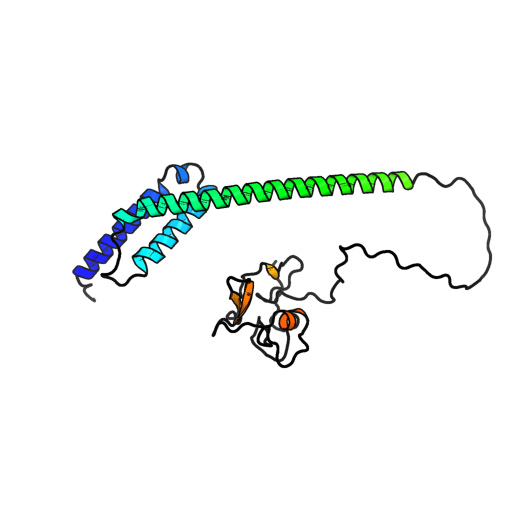: 1; bounding box: 65×54×101 Å

Organism: NCBI:txid13291

pLDDT: mean 70.5, std 17.65, range [27.91, 94.81]

Foldseek 3Di:
DPDDDVVNVVVVVVVVVVVVVLCCCLCVPPVCVVPVVLCVVLSVVLVVVCCVQAVVDPDVPGDDCVPCSVVSSVVSVVVSVVVVVVVVVVVVVVVVVVVVVVVVVVVVVVVVVVVPPDDDDDDDDDDDDDDDDDDDDDDDDDDPPCDDPDPDQQAQLFQLERDPPDDNQPDQHHHPPDGFQWGADPVRFIAGPPPRWTEAPCCQPPRDPDPDDPRTQQARRRPGHNPGHVSPDPSRDYDDD

Solvent-accessible surface area (backbone atoms only — not comparable to full-atom values): 14581 Å² total; per-residue (Å²): 135,82,79,70,53,67,68,58,52,50,53,54,50,54,49,52,52,52,49,52,52,50,50,48,54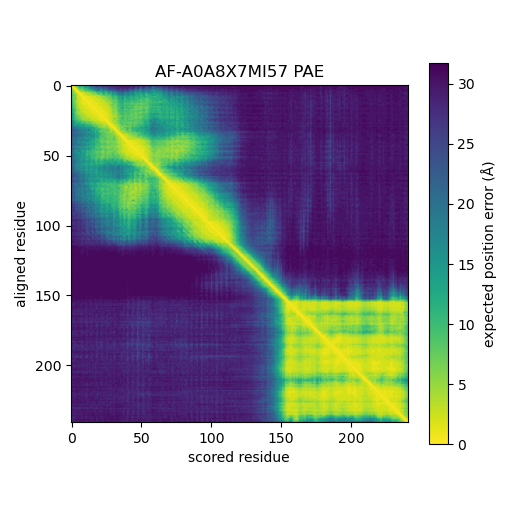,54,62,67,26,70,68,34,72,74,38,54,81,81,36,45,65,43,53,55,54,44,54,51,49,47,46,58,71,31,65,70,40,58,94,89,70,48,61,73,62,82,81,50,47,66,62,50,47,52,55,42,45,56,53,43,51,54,50,51,53,53,49,54,52,50,49,51,52,49,53,54,52,52,51,52,52,52,53,53,50,52,53,53,53,54,54,57,62,65,67,73,78,80,86,89,86,85,89,84,88,84,90,80,81,90,80,92,76,92,76,86,79,78,82,76,82,82,64,98,80,71,72,78,85,69,83,69,88,58,22,24,46,44,27,16,40,35,49,96,86,62,59,51,92,78,55,82,56,58,35,80,98,52,79,50,39,25,42,67,51,97,88,65,46,45,19,32,60,91,78,58,50,46,32,20,63,54,24,20,66,76,56,56,93,56,92,80,44,93,69,25,45,72,36,11,33,46,80,54,46,64,90,49,31,22,42,72,43,90,77,50,40,71,59,84,130

Mean predicted aligned error: 21.44 Å

Sequence (241 aa):
NDAVDPDKKSLLTQERDGWRKAFNEIFNHQLVMEDPVKNWPTLAEYVDNIRKKIYLRPVGSRIKPFGIRDKLFRQISDTVQKRTAAAELSATIQSASAAAVAAAQAAIHAQLASSNKQSSSGAASGSGGGGSSSKKSKPFRSDPSSQPARRGVTGCIICGVVDANHKYKSCTGAPKGHDAHAKRDKDGNIVRCSDGSTICHQFNLTGCKQSNCGKGRHECSVCGDTGHQASACSRLEPSPQ